Protein AF-A0A0T5XDM0-F1 (afdb_monomer_lite)

Structure (mmCIF, N/CA/C/O backbone):
data_AF-A0A0T5XDM0-F1
#
_entry.id   AF-A0A0T5XDM0-F1
#
loop_
_atom_site.group_PDB
_atom_site.id
_atom_site.type_symbol
_atom_site.label_atom_id
_atom_site.label_alt_id
_atom_site.label_comp_id
_atom_site.label_asym_id
_atom_site.label_entity_id
_atom_site.label_seq_id
_atom_site.pdbx_PDB_ins_code
_atom_site.Cartn_x
_atom_site.Cartn_y
_atom_site.Cartn_z
_atom_site.occupancy
_atom_site.B_iso_or_equiv
_atom_site.auth_seq_id
_atom_site.auth_comp_id
_atom_site.auth_asym_id
_atom_site.auth_atom_id
_atom_site.pdbx_PDB_model_num
ATOM 1 N N . MET A 1 1 ? -1.431 6.614 -21.851 1.00 37.53 1 MET A N 1
ATOM 2 C CA . MET A 1 1 ? -1.749 5.322 -22.503 1.00 37.53 1 MET A CA 1
ATOM 3 C C . MET A 1 1 ? -0.805 4.283 -21.896 1.00 37.53 1 MET A C 1
ATOM 5 O O . MET A 1 1 ? 0.387 4.506 -21.960 1.00 37.53 1 MET A O 1
ATOM 9 N N . TYR A 1 2 ? -1.210 3.234 -21.176 1.00 55.41 2 TYR A N 1
ATOM 10 C CA . TYR A 1 2 ? -2.467 2.487 -21.239 1.00 55.41 2 TYR A CA 1
ATOM 11 C C . TYR A 1 2 ? -2.871 1.913 -19.863 1.00 55.41 2 TYR A C 1
ATOM 13 O O . TYR A 1 2 ? -2.412 0.840 -19.469 1.00 55.41 2 TYR A O 1
ATOM 21 N N . PRO A 1 3 ? -3.781 2.590 -19.146 1.00 64.81 3 PRO A N 1
ATOM 22 C CA . PRO A 1 3 ? -4.525 1.995 -18.038 1.00 64.81 3 PRO A CA 1
ATOM 23 C C . PRO A 1 3 ? -5.374 0.798 -18.486 1.00 64.81 3 PRO A C 1
ATOM 25 O O . PRO A 1 3 ? -5.496 -0.159 -17.731 1.00 64.81 3 PRO A O 1
ATOM 28 N N . ASP A 1 4 ? -5.899 0.815 -19.717 1.00 74.25 4 ASP A N 1
ATOM 29 C CA . ASP A 1 4 ? -6.834 -0.208 -20.212 1.00 74.25 4 ASP A CA 1
ATOM 30 C C . ASP A 1 4 ? -6.167 -1.566 -20.460 1.00 74.25 4 ASP A C 1
ATOM 32 O O . ASP A 1 4 ? -6.712 -2.607 -20.097 1.00 74.25 4 ASP A O 1
ATOM 36 N N . GLU A 1 5 ? -4.955 -1.580 -21.022 1.00 81.88 5 GLU A N 1
ATOM 37 C CA . GLU A 1 5 ? -4.203 -2.824 -21.233 1.00 81.88 5 GLU A CA 1
ATOM 38 C C . GLU A 1 5 ? -3.769 -3.444 -19.905 1.00 81.88 5 GLU A C 1
ATOM 40 O O . GLU A 1 5 ? -3.915 -4.648 -19.693 1.00 81.88 5 GLU A O 1
ATOM 45 N N . VAL A 1 6 ? -3.309 -2.606 -18.972 1.00 84.38 6 VAL A N 1
ATOM 46 C CA . VAL A 1 6 ? -3.014 -3.027 -17.599 1.00 84.38 6 VAL A CA 1
ATOM 47 C C . VAL A 1 6 ? -4.279 -3.550 -16.917 1.00 84.38 6 VAL A C 1
ATOM 49 O O . VAL A 1 6 ? -4.230 -4.602 -16.286 1.00 84.38 6 VAL A O 1
ATOM 52 N N . ALA A 1 7 ? -5.419 -2.871 -17.071 1.00 84.31 7 ALA A N 1
ATOM 53 C CA . ALA A 1 7 ? -6.692 -3.279 -16.484 1.00 84.31 7 ALA A CA 1
ATOM 54 C C . ALA A 1 7 ? -7.174 -4.637 -17.020 1.00 84.31 7 ALA A C 1
ATOM 56 O O . ALA A 1 7 ? -7.676 -5.454 -16.244 1.00 84.31 7 ALA A O 1
ATOM 57 N N . ASN A 1 8 ? -6.981 -4.912 -18.313 1.00 89.44 8 ASN A N 1
ATOM 58 C CA . ASN A 1 8 ? -7.316 -6.204 -18.915 1.00 89.44 8 ASN A CA 1
ATOM 59 C C . ASN A 1 8 ? -6.460 -7.339 -18.342 1.00 89.44 8 ASN A C 1
ATOM 61 O O . ASN A 1 8 ? -7.010 -8.336 -17.866 1.00 89.44 8 ASN A O 1
ATOM 65 N N . VAL A 1 9 ? -5.137 -7.156 -18.278 1.00 90.50 9 VAL A N 1
ATOM 66 C CA . VAL A 1 9 ? -4.222 -8.138 -17.668 1.00 90.50 9 VAL A CA 1
ATOM 67 C C . VAL A 1 9 ? -4.575 -8.366 -16.195 1.00 90.50 9 VAL A C 1
ATOM 69 O O . VAL A 1 9 ? -4.694 -9.507 -15.752 1.00 90.50 9 VAL A O 1
ATOM 72 N N . VAL A 1 10 ? -4.824 -7.290 -15.443 1.00 87.25 10 VAL A N 1
ATOM 73 C CA . VAL A 1 10 ? -5.268 -7.335 -14.040 1.00 87.25 10 VAL A CA 1
ATOM 74 C C . VAL A 1 10 ? -6.545 -8.164 -13.889 1.00 87.25 10 VAL A C 1
ATOM 76 O O . VAL A 1 10 ? -6.623 -9.030 -13.016 1.00 87.25 10 VAL A O 1
ATOM 79 N N . LYS A 1 11 ? -7.530 -7.962 -14.768 1.00 87.25 11 LYS A N 1
ATOM 80 C CA . LYS A 1 11 ? -8.780 -8.730 -14.767 1.00 87.25 11 LYS A CA 1
ATOM 81 C C . LYS A 1 11 ? -8.540 -10.212 -15.059 1.00 87.25 11 LYS A C 1
ATOM 83 O O . LYS A 1 11 ? -9.212 -11.059 -14.473 1.00 87.25 11 LYS A O 1
ATOM 88 N N . LEU A 1 12 ? -7.613 -10.554 -15.952 1.00 91.62 12 LEU A N 1
ATOM 89 C CA . LEU A 1 12 ? -7.262 -11.950 -16.229 1.00 91.62 12 LEU A CA 1
ATOM 90 C C . LEU A 1 12 ? -6.589 -12.612 -15.020 1.00 91.62 12 LEU A C 1
ATOM 92 O O . LEU A 1 12 ? -6.991 -13.715 -14.646 1.00 91.62 12 LEU A O 1
ATOM 96 N N . ILE A 1 13 ? -5.654 -11.916 -14.364 1.00 88.31 13 ILE A N 1
ATOM 97 C CA . ILE A 1 13 ? -4.984 -12.378 -13.137 1.00 88.31 13 ILE A CA 1
ATOM 98 C C . ILE A 1 13 ? -6.005 -12.643 -12.022 1.00 88.31 13 ILE A C 1
ATOM 100 O O . ILE A 1 13 ? -5.971 -13.707 -11.410 1.00 88.31 13 ILE A O 1
ATOM 104 N N . GLN A 1 14 ? -6.948 -11.723 -11.796 1.00 85.12 14 GLN A N 1
ATOM 105 C CA . GLN A 1 14 ? -7.999 -11.875 -10.776 1.00 85.12 14 GLN A CA 1
ATOM 106 C C . GLN A 1 14 ? -8.930 -13.068 -11.029 1.00 85.12 14 GLN A C 1
ATOM 108 O O . GLN A 1 14 ? -9.508 -13.605 -10.092 1.00 85.12 14 GLN A O 1
ATOM 113 N N . ASN A 1 15 ? -9.079 -13.487 -12.289 1.00 88.69 15 ASN A N 1
ATOM 114 C CA . ASN A 1 15 ? -9.866 -14.661 -12.670 1.00 88.69 15 ASN A CA 1
ATOM 115 C C . ASN A 1 15 ? -9.013 -15.937 -12.791 1.00 88.69 15 ASN A C 1
ATOM 117 O O . ASN A 1 15 ? -9.481 -16.918 -13.369 1.00 88.69 15 ASN A O 1
ATOM 121 N N . CYS A 1 16 ? -7.763 -15.913 -12.315 1.00 89.12 16 CYS A N 1
ATOM 122 C CA . CYS A 1 16 ? -6.799 -17.013 -12.406 1.00 89.12 16 CYS A CA 1
ATOM 123 C C . CYS A 1 16 ? -6.525 -17.501 -13.846 1.00 89.12 16 CYS A C 1
ATOM 125 O O . CYS A 1 16 ? -6.148 -18.652 -14.054 1.00 89.12 16 CYS A O 1
ATOM 127 N N . LYS A 1 17 ? -6.708 -16.638 -14.858 1.00 93.00 17 LYS A N 1
ATOM 128 C CA . LYS A 1 17 ? -6.479 -16.943 -16.286 1.00 93.00 17 LYS A CA 1
ATOM 129 C C . LYS A 1 17 ? -5.055 -16.571 -16.702 1.00 93.00 17 LYS A C 1
ATOM 131 O O . LYS A 1 17 ? -4.852 -15.667 -17.515 1.00 93.00 17 LYS A O 1
ATOM 136 N N . TYR A 1 18 ? -4.067 -17.213 -16.081 1.00 93.31 18 TYR A N 1
ATOM 137 C CA . TYR A 1 18 ? -2.644 -16.890 -16.260 1.00 93.31 18 TYR A CA 1
ATOM 138 C C . TYR A 1 18 ? -2.132 -17.197 -17.674 1.00 93.31 18 TYR A C 1
ATOM 140 O O . TYR A 1 18 ? -1.355 -16.420 -18.228 1.00 93.31 18 TYR A O 1
ATOM 148 N N . ASP A 1 19 ? -2.671 -18.249 -18.292 1.00 93.25 19 ASP A N 1
ATOM 149 C CA . ASP A 1 19 ? -2.451 -18.656 -19.684 1.00 93.25 19 ASP A CA 1
ATOM 150 C C . ASP A 1 19 ? -2.766 -17.539 -20.692 1.00 93.25 19 ASP A C 1
ATOM 152 O O . ASP A 1 19 ? -2.075 -17.384 -21.698 1.00 93.25 19 ASP A O 1
ATOM 156 N N . LYS A 1 20 ? -3.788 -16.727 -20.400 1.00 95.00 20 LYS A N 1
ATOM 157 C CA . LYS A 1 20 ? -4.179 -15.564 -21.212 1.00 95.00 20 LYS A CA 1
ATOM 158 C C . LYS A 1 20 ? -3.495 -14.280 -20.756 1.00 95.00 20 LYS A C 1
ATOM 160 O O . LYS A 1 20 ? -3.141 -13.452 -21.590 1.00 95.00 20 LYS A O 1
ATOM 165 N N . ALA A 1 21 ? -3.294 -14.115 -19.449 1.00 94.56 21 ALA A N 1
ATOM 166 C CA . ALA A 1 21 ? -2.664 -12.923 -18.888 1.00 94.56 21 ALA A CA 1
ATOM 167 C C . ALA A 1 21 ? -1.213 -12.766 -19.361 1.00 94.56 21 ALA A C 1
ATOM 169 O O . ALA A 1 21 ? -0.794 -11.656 -19.686 1.00 94.56 21 ALA A O 1
ATOM 170 N N . LEU A 1 22 ? -0.456 -13.868 -19.423 1.00 95.31 22 LEU A N 1
ATOM 171 C CA . LEU A 1 22 ? 0.955 -13.858 -19.803 1.00 95.31 22 LEU A CA 1
ATOM 172 C C . LEU A 1 22 ? 1.199 -13.259 -21.201 1.00 95.31 22 LEU A C 1
ATOM 174 O O . LEU A 1 22 ? 1.924 -12.265 -21.288 1.00 95.31 22 LEU A O 1
ATOM 178 N N . PRO A 1 23 ? 0.591 -13.770 -22.291 1.00 95.88 23 PRO A N 1
ATOM 179 C CA . PRO A 1 23 ? 0.817 -13.216 -23.623 1.00 95.88 23 PRO A CA 1
ATOM 180 C C . PRO A 1 23 ? 0.309 -11.775 -23.765 1.00 95.88 23 PRO A C 1
ATOM 182 O O . PRO A 1 23 ? 0.890 -11.006 -24.530 1.00 95.88 23 PRO A O 1
ATOM 185 N N . GLU A 1 24 ? -0.746 -11.375 -23.047 1.00 95.06 24 GLU A N 1
ATOM 186 C CA . GLU A 1 24 ? -1.2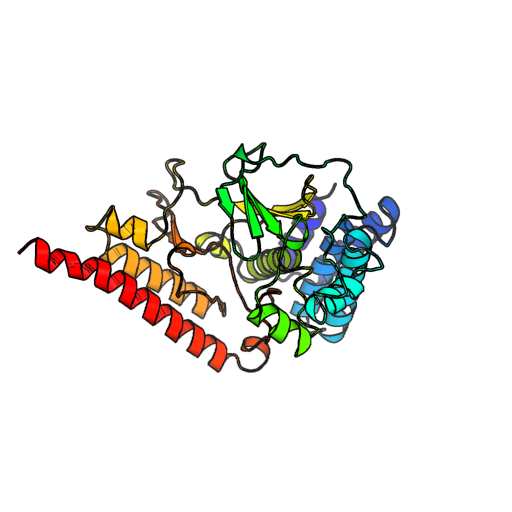01 -9.978 -23.045 1.00 95.06 24 GLU A CA 1
ATOM 187 C C . GLU A 1 24 ? -0.193 -9.049 -22.358 1.00 95.06 24 GLU A C 1
ATOM 189 O O . GLU A 1 24 ? 0.170 -8.012 -22.919 1.00 95.06 24 GLU A O 1
ATOM 194 N N . ALA A 1 25 ? 0.329 -9.447 -21.195 1.00 93.62 25 ALA A N 1
ATOM 195 C CA . ALA A 1 25 ? 1.346 -8.690 -20.473 1.00 93.62 25 ALA A CA 1
ATOM 196 C C . ALA A 1 25 ? 2.656 -8.564 -21.275 1.00 93.62 25 ALA A C 1
ATOM 198 O O . ALA A 1 25 ? 3.261 -7.491 -21.309 1.00 93.62 25 ALA A O 1
ATOM 199 N N . GLU A 1 26 ? 3.084 -9.627 -21.965 1.00 95.38 26 GLU A N 1
ATOM 200 C CA . GLU A 1 26 ? 4.275 -9.606 -22.825 1.00 95.38 26 GLU A CA 1
ATOM 201 C C . GLU A 1 26 ? 4.096 -8.702 -24.051 1.00 95.38 26 GLU A C 1
ATOM 203 O O . GLU A 1 26 ? 5.002 -7.934 -24.392 1.00 95.38 26 GLU A O 1
ATOM 208 N N . LYS A 1 27 ? 2.918 -8.736 -24.689 1.00 94.56 27 LYS A N 1
ATOM 209 C CA . LYS A 1 27 ? 2.578 -7.836 -25.802 1.00 94.56 27 LYS A CA 1
ATOM 210 C C . LYS A 1 27 ? 2.575 -6.375 -25.359 1.00 94.56 27 LYS A C 1
ATOM 212 O O . LYS A 1 27 ? 3.193 -5.545 -26.029 1.00 94.56 27 LYS A O 1
ATOM 217 N N . ALA A 1 28 ? 1.942 -6.074 -24.226 1.00 92.88 28 ALA A N 1
ATOM 218 C CA . ALA A 1 28 ? 1.891 -4.725 -23.673 1.00 92.88 28 ALA A CA 1
ATOM 219 C C . ALA A 1 28 ? 3.299 -4.205 -23.332 1.00 92.88 28 ALA A C 1
ATOM 221 O O . ALA A 1 28 ? 3.677 -3.111 -23.754 1.00 92.88 28 ALA A O 1
ATOM 222 N N . LEU A 1 29 ? 4.131 -5.031 -22.680 1.00 94.19 29 LEU A N 1
ATOM 223 C CA . LEU A 1 29 ? 5.529 -4.694 -22.403 1.00 94.19 29 LEU A CA 1
ATOM 224 C C . LEU A 1 29 ? 6.326 -4.448 -23.692 1.00 94.19 29 LEU A C 1
ATOM 226 O O . LEU A 1 29 ? 7.113 -3.504 -23.748 1.00 94.19 29 LEU A O 1
ATOM 230 N N . SER A 1 30 ? 6.152 -5.284 -24.720 1.00 94.31 30 SER A N 1
ATOM 231 C CA . SER A 1 30 ? 6.847 -5.130 -26.004 1.00 94.31 30 SER A CA 1
ATOM 232 C C . SER A 1 30 ? 6.489 -3.810 -26.687 1.00 94.31 30 SER A C 1
ATOM 234 O O . SER A 1 30 ? 7.385 -3.086 -27.124 1.00 94.31 30 SER A O 1
ATOM 236 N N . ARG A 1 31 ? 5.197 -3.457 -26.722 1.00 93.06 31 ARG A N 1
ATOM 237 C CA . ARG A 1 31 ? 4.729 -2.181 -27.277 1.00 93.06 31 ARG A CA 1
ATOM 238 C C . ARG A 1 31 ? 5.299 -0.997 -26.500 1.00 93.06 31 ARG A C 1
ATOM 240 O O . ARG A 1 31 ? 5.972 -0.161 -27.095 1.00 93.06 31 ARG A O 1
ATOM 247 N N . ALA A 1 32 ? 5.135 -0.991 -25.178 1.00 91.38 32 ALA A N 1
ATOM 248 C CA . ALA A 1 32 ? 5.650 0.074 -24.322 1.00 91.38 32 ALA A CA 1
ATOM 249 C C . ALA A 1 32 ? 7.176 0.228 -24.455 1.00 91.38 32 ALA A C 1
ATOM 251 O O . ALA A 1 32 ? 7.697 1.339 -24.468 1.00 91.38 32 ALA A O 1
ATOM 252 N N . THR A 1 33 ? 7.906 -0.880 -24.619 1.00 94.12 33 THR A N 1
ATOM 253 C CA . THR A 1 33 ? 9.363 -0.862 -24.832 1.00 94.12 33 THR A CA 1
ATOM 254 C C . THR A 1 33 ? 9.745 -0.190 -26.153 1.00 94.12 33 THR A C 1
ATOM 256 O O . THR A 1 33 ? 10.754 0.512 -26.196 1.00 94.12 33 THR A O 1
ATOM 259 N N . LYS A 1 34 ? 8.967 -0.400 -27.224 1.00 94.31 34 LYS A N 1
ATOM 260 C CA . LYS A 1 34 ? 9.202 0.241 -28.529 1.00 94.31 34 LYS A CA 1
ATOM 261 C C . LYS A 1 34 ? 8.897 1.737 -28.496 1.00 94.31 34 LYS A C 1
ATOM 263 O O . LYS A 1 34 ? 9.633 2.503 -29.100 1.00 94.31 34 LYS A O 1
ATOM 268 N N . GLU A 1 35 ? 7.837 2.132 -27.797 1.00 91.94 35 GLU A N 1
ATOM 269 C CA . GLU A 1 35 ? 7.376 3.524 -27.734 1.00 91.94 35 GLU A CA 1
ATOM 270 C C . GLU A 1 35 ? 8.239 4.388 -26.804 1.00 91.94 35 GLU A C 1
ATOM 272 O O . GLU A 1 35 ? 8.619 5.497 -27.163 1.00 91.94 35 GLU A O 1
ATOM 277 N N . LEU A 1 36 ? 8.570 3.874 -25.616 1.00 89.19 36 LEU A N 1
ATOM 278 C CA . LEU A 1 36 ? 9.223 4.644 -24.550 1.00 89.19 36 LEU A CA 1
ATOM 279 C C . LEU A 1 36 ? 10.735 4.388 -24.447 1.00 89.19 36 LEU A C 1
ATOM 281 O O . LEU A 1 36 ? 11.458 5.123 -23.774 1.00 89.19 36 LEU A O 1
ATOM 285 N N . GLY A 1 37 ? 11.222 3.319 -25.082 1.00 90.44 37 GLY A N 1
ATOM 286 C CA . GLY A 1 37 ? 12.589 2.828 -24.942 1.00 90.44 37 GLY A CA 1
ATOM 287 C C . GLY A 1 37 ? 12.793 1.930 -23.713 1.00 90.44 37 GLY A C 1
ATOM 288 O O . GLY A 1 37 ? 12.117 2.035 -22.692 1.00 90.44 37 GLY A O 1
ATOM 289 N N . GLY A 1 38 ? 13.780 1.030 -23.787 1.00 89.19 38 GLY A N 1
ATOM 290 C CA . GLY A 1 38 ? 13.959 -0.083 -22.836 1.00 89.19 38 GLY A CA 1
ATOM 291 C C . GLY A 1 38 ? 14.342 0.261 -21.389 1.00 89.19 38 GLY A C 1
ATOM 292 O O . GLY A 1 38 ? 14.439 -0.653 -20.570 1.00 89.19 38 GLY A O 1
ATOM 293 N N . ASN A 1 39 ? 14.558 1.538 -21.067 1.00 88.31 39 ASN A N 1
ATOM 294 C CA . ASN A 1 39 ? 14.913 2.011 -19.723 1.00 88.31 39 ASN A CA 1
ATOM 295 C C . ASN A 1 39 ? 13.884 2.992 -19.137 1.00 88.31 39 ASN A C 1
ATOM 297 O O . ASN A 1 39 ? 14.164 3.615 -18.114 1.00 88.31 39 ASN A O 1
ATOM 301 N N . HIS A 1 40 ? 12.716 3.146 -19.764 1.00 89.56 40 HIS A N 1
ATOM 302 C CA . HIS A 1 40 ? 11.688 4.050 -19.261 1.00 89.56 40 HIS A CA 1
ATOM 303 C C . HIS A 1 40 ? 11.053 3.514 -17.962 1.00 89.56 40 HIS A C 1
ATOM 305 O O . HIS A 1 40 ? 10.722 2.323 -17.906 1.00 89.56 40 HIS A O 1
ATOM 311 N N . PRO A 1 41 ? 10.848 4.347 -16.919 1.00 88.69 41 PRO A N 1
ATOM 312 C CA . PRO A 1 41 ? 10.284 3.897 -15.643 1.00 88.69 41 PRO A CA 1
ATOM 313 C C . PRO A 1 41 ? 8.890 3.270 -15.769 1.00 88.69 41 PRO A C 1
ATOM 315 O O . PRO A 1 41 ? 8.597 2.329 -15.040 1.00 88.69 41 PRO A O 1
ATOM 318 N N . ASP A 1 42 ? 8.063 3.689 -16.727 1.00 86.94 42 ASP A N 1
ATOM 319 C CA . ASP A 1 42 ? 6.722 3.105 -16.929 1.00 86.94 42 ASP A CA 1
ATOM 320 C C . ASP A 1 42 ? 6.743 1.617 -17.313 1.00 86.94 42 ASP A C 1
ATOM 322 O O . ASP A 1 42 ? 5.783 0.892 -17.043 1.00 86.94 42 ASP A O 1
ATOM 326 N N . LEU A 1 43 ? 7.857 1.110 -17.863 1.00 91.00 43 LEU A N 1
ATOM 327 C CA . LEU A 1 43 ? 8.010 -0.322 -18.154 1.00 91.00 43 LEU A CA 1
ATOM 328 C C . LEU A 1 43 ? 7.924 -1.189 -16.893 1.00 91.00 43 LEU A C 1
ATOM 330 O O . LEU A 1 43 ? 7.594 -2.374 -16.967 1.00 91.00 43 LEU A O 1
ATOM 334 N N . VAL A 1 44 ? 8.216 -0.605 -15.730 1.00 90.31 44 VAL A N 1
ATOM 335 C CA . VAL A 1 44 ? 8.199 -1.279 -14.430 1.00 90.31 44 VAL A CA 1
ATOM 336 C C . VAL A 1 44 ? 6.823 -1.849 -14.110 1.00 90.31 44 VAL A C 1
ATOM 338 O O . VAL A 1 44 ? 6.753 -2.956 -13.585 1.00 90.31 44 VAL A O 1
ATOM 341 N N . VAL A 1 45 ? 5.737 -1.161 -14.479 1.00 87.50 45 VAL A N 1
ATOM 342 C CA . VAL A 1 45 ? 4.370 -1.643 -14.223 1.00 87.50 45 VAL A CA 1
ATOM 343 C C . VAL A 1 45 ? 4.123 -2.982 -14.916 1.00 87.50 45 VAL A C 1
ATOM 345 O O . VAL A 1 45 ? 3.650 -3.918 -14.276 1.00 87.50 45 VAL A O 1
ATOM 348 N N . TYR A 1 46 ? 4.507 -3.106 -16.187 1.00 91.12 46 TYR A N 1
ATOM 349 C CA . TYR A 1 46 ? 4.340 -4.340 -16.959 1.00 91.12 46 TYR A CA 1
ATOM 350 C C . TYR A 1 46 ? 5.268 -5.461 -16.481 1.00 91.12 46 TYR A C 1
ATOM 352 O O . TYR A 1 46 ? 4.873 -6.624 -16.436 1.00 91.12 46 TYR A O 1
ATOM 360 N N . LEU A 1 47 ? 6.498 -5.123 -16.081 1.00 93.75 47 LEU A N 1
ATOM 361 C CA . LEU A 1 47 ? 7.415 -6.092 -15.479 1.00 93.75 47 LEU A CA 1
ATOM 362 C C . LEU A 1 47 ? 6.872 -6.628 -14.147 1.00 93.75 47 LEU A C 1
ATOM 364 O O . LEU A 1 47 ? 6.991 -7.821 -13.884 1.00 93.75 47 LEU A O 1
ATOM 368 N N . ASP A 1 48 ? 6.258 -5.776 -13.327 1.00 90.06 48 ASP A N 1
ATOM 369 C CA . ASP A 1 48 ? 5.645 -6.206 -12.071 1.00 90.06 48 ASP A CA 1
ATOM 370 C C . ASP A 1 48 ? 4.431 -7.124 -12.322 1.00 90.06 48 ASP A C 1
ATOM 372 O O . ASP A 1 48 ? 4.330 -8.149 -11.653 1.00 90.06 48 ASP A O 1
ATOM 376 N N . LEU A 1 49 ? 3.594 -6.853 -13.337 1.00 91.19 49 LEU A N 1
ATOM 377 C CA . LEU A 1 49 ? 2.501 -7.761 -13.741 1.00 91.19 49 LEU A CA 1
ATOM 378 C C . LEU A 1 49 ? 3.023 -9.136 -14.181 1.00 91.19 49 LEU A C 1
ATOM 380 O O . LEU A 1 49 ? 2.501 -10.166 -13.763 1.00 91.19 49 LEU A O 1
ATOM 384 N N . LEU A 1 50 ? 4.088 -9.175 -14.989 1.00 94.62 50 LEU A N 1
ATOM 385 C CA . LEU A 1 50 ? 4.722 -10.441 -15.374 1.00 94.62 50 LEU A CA 1
ATOM 386 C C . LEU A 1 50 ? 5.258 -11.191 -14.153 1.00 94.62 50 LEU A C 1
ATOM 388 O O . LEU A 1 50 ? 5.116 -12.407 -14.062 1.00 94.62 50 LEU A O 1
ATOM 392 N N . ALA A 1 51 ? 5.871 -10.478 -13.205 1.00 92.19 51 ALA A N 1
ATOM 393 C CA . ALA A 1 51 ? 6.342 -11.085 -11.968 1.00 92.19 51 ALA A CA 1
ATOM 394 C C . ALA A 1 51 ? 5.188 -11.674 -11.141 1.00 92.19 51 ALA A C 1
ATOM 396 O O . ALA A 1 51 ? 5.367 -12.741 -10.568 1.00 92.19 51 ALA A O 1
ATOM 397 N N . GLU A 1 52 ? 4.026 -11.021 -11.095 1.00 89.88 52 GLU A N 1
ATOM 398 C CA . GLU A 1 52 ? 2.828 -11.533 -10.414 1.00 89.88 52 GLU A CA 1
ATOM 399 C C . GLU A 1 52 ? 2.279 -12.800 -11.091 1.00 89.88 52 GLU A C 1
ATOM 401 O O . GLU A 1 52 ? 1.959 -13.767 -10.402 1.00 89.88 52 GLU A O 1
ATOM 406 N N . ILE A 1 53 ? 2.250 -12.843 -12.428 1.00 93.12 53 ILE A N 1
ATOM 407 C CA . ILE A 1 53 ? 1.842 -14.037 -13.190 1.00 93.12 53 ILE A CA 1
ATOM 408 C C . ILE A 1 53 ? 2.793 -15.209 -12.907 1.00 93.12 53 ILE A C 1
ATOM 410 O O . ILE A 1 53 ? 2.353 -16.295 -12.542 1.00 93.12 53 ILE A O 1
ATOM 414 N N . TYR A 1 54 ? 4.107 -14.984 -12.992 1.00 92.62 54 TYR A N 1
ATOM 415 C CA . TYR A 1 54 ? 5.095 -16.029 -12.708 1.00 92.62 54 TYR A CA 1
ATOM 416 C C . TYR A 1 54 ? 5.099 -16.484 -11.247 1.00 92.62 54 TYR A C 1
ATOM 418 O O . TYR A 1 54 ? 5.430 -17.635 -10.969 1.00 92.62 54 TYR A O 1
ATOM 426 N N . GLU A 1 55 ? 4.766 -15.600 -10.306 1.00 88.50 55 GLU A N 1
ATOM 427 C CA . GLU A 1 55 ? 4.637 -15.948 -8.890 1.00 88.50 55 GLU A CA 1
ATOM 428 C C . GLU A 1 55 ? 3.439 -16.872 -8.657 1.00 88.50 55 GLU A C 1
ATOM 430 O O . GLU A 1 55 ? 3.573 -17.849 -7.923 1.00 88.50 55 GLU A O 1
ATOM 435 N N . ALA A 1 56 ? 2.314 -16.627 -9.340 1.00 87.94 56 ALA A N 1
ATOM 436 C CA . ALA A 1 56 ? 1.148 -17.509 -9.298 1.00 87.94 56 ALA A CA 1
ATOM 437 C C . ALA A 1 56 ? 1.433 -18.906 -9.882 1.00 87.94 56 ALA A C 1
ATOM 439 O O . ALA A 1 56 ? 0.894 -19.897 -9.398 1.00 87.94 56 ALA A O 1
ATOM 440 N N . GLU A 1 57 ? 2.330 -19.001 -10.866 1.00 89.25 57 GLU A N 1
ATOM 441 C CA . GLU A 1 57 ? 2.789 -20.269 -11.454 1.00 89.25 57 GLU A CA 1
ATOM 442 C C . GLU A 1 57 ? 3.960 -20.927 -10.691 1.00 89.25 57 GLU A C 1
ATOM 444 O O . GLU A 1 57 ? 4.506 -21.935 -11.138 1.00 89.25 57 GLU A O 1
ATOM 449 N N . GLY A 1 58 ? 4.405 -20.357 -9.564 1.00 88.69 58 GLY A N 1
ATOM 450 C CA . GLY A 1 58 ? 5.522 -20.891 -8.772 1.00 88.69 58 GLY A CA 1
ATOM 451 C C . GLY A 1 58 ? 6.907 -20.735 -9.422 1.00 88.69 58 GLY A C 1
ATOM 452 O O . GLY A 1 58 ? 7.891 -21.319 -8.965 1.00 88.69 58 GLY A O 1
ATOM 453 N N . GLN A 1 59 ? 7.037 -19.920 -10.472 1.00 92.00 59 GLN A N 1
ATOM 454 C CA . GLN A 1 59 ? 8.283 -19.707 -11.215 1.00 92.00 59 GLN A CA 1
ATOM 455 C C . GLN A 1 59 ? 9.192 -18.659 -10.543 1.00 92.00 59 GLN A C 1
ATOM 457 O O . GLN A 1 59 ? 9.601 -17.661 -11.146 1.00 92.00 59 GLN A O 1
ATOM 462 N N . TYR A 1 60 ? 9.560 -18.884 -9.279 1.00 86.19 60 TYR A N 1
ATOM 463 C CA . TYR A 1 60 ? 10.269 -17.908 -8.434 1.00 86.19 60 TYR A CA 1
ATOM 464 C C . TYR A 1 60 ? 11.617 -17.424 -8.998 1.00 86.19 60 TYR A C 1
ATOM 466 O O . TYR A 1 60 ? 12.023 -16.279 -8.775 1.00 86.19 60 TYR A O 1
ATOM 474 N N . SER A 1 61 ? 12.317 -18.261 -9.767 1.00 89.56 61 SER A N 1
ATOM 475 C CA . SER A 1 61 ? 13.562 -17.874 -10.443 1.00 89.56 61 SER A CA 1
ATOM 476 C C . SER A 1 61 ? 13.328 -16.771 -11.485 1.00 89.56 61 SER A C 1
ATOM 478 O O . SER A 1 61 ? 14.091 -15.797 -11.540 1.00 89.56 61 SER A O 1
ATOM 480 N N . ARG A 1 62 ? 12.235 -16.865 -12.258 1.00 92.94 62 ARG A N 1
ATOM 481 C CA . ARG A 1 62 ? 11.805 -15.835 -13.216 1.00 92.94 62 ARG A CA 1
ATOM 482 C C . ARG A 1 62 ? 11.346 -14.576 -12.497 1.00 92.94 62 ARG A C 1
ATOM 484 O O . ARG A 1 62 ? 11.806 -13.492 -12.854 1.00 92.94 62 ARG A O 1
ATOM 491 N N . VAL A 1 63 ? 10.551 -14.717 -11.433 1.00 89.31 63 VAL A N 1
ATOM 492 C CA . VAL A 1 63 ? 10.118 -13.597 -10.578 1.00 89.31 63 VAL A CA 1
ATOM 493 C C . VAL A 1 63 ? 11.323 -12.786 -10.106 1.00 89.31 63 VAL A C 1
ATOM 495 O O . VAL A 1 63 ? 11.384 -11.574 -10.314 1.00 89.31 63 VAL A O 1
ATOM 498 N N . LYS A 1 64 ? 12.344 -13.451 -9.548 1.00 87.62 64 LYS A N 1
ATOM 499 C CA . LYS A 1 64 ? 13.565 -12.792 -9.062 1.00 87.62 64 LYS A CA 1
ATOM 500 C C . LYS A 1 64 ? 14.297 -12.042 -10.177 1.00 87.62 64 LYS A C 1
ATOM 502 O O . LYS A 1 64 ? 14.781 -10.932 -9.956 1.00 87.62 64 LYS A O 1
ATOM 507 N N . LYS A 1 65 ? 14.386 -12.624 -11.378 1.00 91.44 65 LYS A N 1
ATOM 508 C CA . LYS A 1 65 ? 15.025 -11.990 -12.543 1.00 91.44 65 LYS A CA 1
ATOM 509 C C . LYS A 1 65 ? 14.260 -10.744 -12.998 1.00 91.44 65 LYS A C 1
ATOM 511 O O . LYS A 1 65 ? 14.877 -9.704 -13.222 1.00 91.44 65 LYS A O 1
ATOM 516 N N . ILE A 1 66 ? 12.937 -10.835 -13.098 1.00 93.31 66 ILE A N 1
ATOM 517 C CA . ILE A 1 66 ? 12.083 -9.739 -13.566 1.00 93.31 66 ILE A CA 1
ATOM 518 C C . ILE A 1 66 ? 12.020 -8.611 -12.542 1.00 93.31 66 ILE A C 1
ATOM 520 O O . ILE A 1 66 ? 12.256 -7.462 -12.910 1.00 93.31 66 ILE A O 1
ATOM 524 N N . ARG A 1 67 ? 11.828 -8.922 -11.254 1.00 87.44 67 ARG A N 1
ATOM 525 C CA . ARG A 1 67 ? 11.841 -7.919 -10.176 1.00 87.44 67 ARG A CA 1
ATOM 526 C C . ARG A 1 67 ? 13.172 -7.167 -10.119 1.00 87.44 67 ARG A C 1
ATOM 528 O O . ARG A 1 67 ? 13.177 -5.947 -9.997 1.00 87.44 67 ARG A O 1
ATOM 535 N N . ARG A 1 68 ? 14.307 -7.855 -10.303 1.00 88.31 68 ARG A N 1
ATOM 536 C CA . ARG A 1 68 ? 15.625 -7.198 -10.420 1.00 88.31 68 ARG A CA 1
ATOM 537 C C . ARG A 1 68 ? 15.714 -6.265 -11.627 1.00 88.31 68 ARG A C 1
ATOM 539 O O . ARG A 1 68 ? 16.286 -5.185 -11.509 1.00 88.31 68 ARG A O 1
ATOM 546 N N . LYS A 1 69 ? 15.163 -6.661 -12.780 1.00 92.00 69 LYS A N 1
ATOM 547 C CA . LYS A 1 69 ? 15.119 -5.806 -13.977 1.00 92.00 69 LYS A CA 1
ATOM 548 C C . LYS A 1 69 ? 14.264 -4.560 -13.731 1.00 92.00 69 LYS A C 1
ATOM 550 O O . LYS A 1 69 ? 14.724 -3.460 -14.017 1.00 92.00 69 LYS A O 1
ATOM 555 N N . ALA A 1 70 ? 13.070 -4.733 -13.168 1.00 90.38 70 ALA A N 1
ATOM 556 C CA . ALA A 1 70 ? 12.155 -3.646 -12.830 1.00 90.38 70 ALA A CA 1
ATOM 557 C C . ALA A 1 70 ? 12.803 -2.655 -11.851 1.00 90.38 70 ALA A C 1
ATOM 559 O O . ALA A 1 70 ? 12.815 -1.450 -12.097 1.00 90.38 70 ALA A O 1
ATOM 560 N N . LEU A 1 71 ? 13.447 -3.173 -10.802 1.00 86.44 71 LEU A N 1
ATOM 561 C CA . LEU A 1 71 ? 14.186 -2.359 -9.844 1.00 86.44 71 LEU A CA 1
ATOM 562 C C . LEU A 1 71 ? 15.328 -1.586 -10.514 1.00 86.44 71 LEU A C 1
ATOM 564 O O . LEU A 1 71 ? 15.461 -0.389 -10.292 1.00 86.44 71 LEU A O 1
ATOM 568 N N . LYS A 1 72 ? 16.120 -2.233 -11.376 1.00 87.12 72 LYS A N 1
ATOM 569 C CA . LYS A 1 72 ? 17.219 -1.570 -12.094 1.00 87.12 72 LYS A CA 1
ATOM 570 C C . LYS A 1 72 ? 16.725 -0.420 -12.976 1.00 87.12 72 LYS A C 1
ATOM 572 O O . LYS A 1 72 ? 17.350 0.637 -12.988 1.00 87.12 72 LYS A O 1
ATOM 577 N N . ILE A 1 73 ? 15.619 -0.614 -13.697 1.00 89.88 73 ILE A N 1
ATOM 578 C CA . ILE A 1 73 ? 15.001 0.437 -14.520 1.00 89.88 73 ILE A CA 1
ATOM 579 C C . ILE A 1 73 ? 14.560 1.604 -13.633 1.00 89.88 73 ILE A C 1
ATOM 581 O O . ILE A 1 73 ? 14.932 2.746 -13.895 1.00 89.88 73 ILE A O 1
ATOM 585 N N . TRP A 1 74 ? 13.855 1.312 -12.538 1.00 87.62 74 TRP A N 1
ATOM 586 C CA . TRP A 1 74 ? 13.412 2.329 -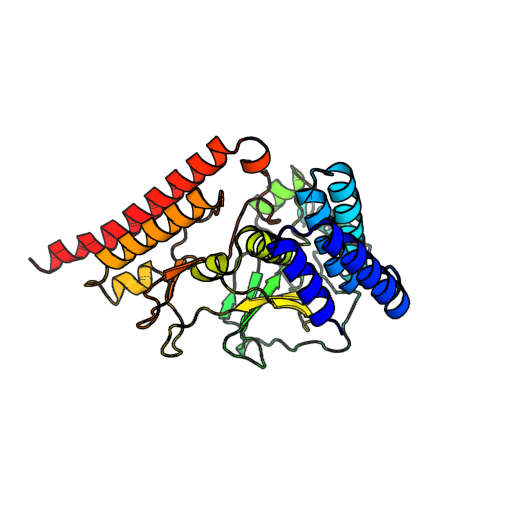11.586 1.00 87.62 74 TRP A CA 1
ATOM 587 C C . TRP A 1 74 ? 14.580 3.123 -10.985 1.00 87.62 74 TRP A C 1
ATOM 589 O O . TRP A 1 74 ? 14.560 4.351 -10.952 1.00 87.62 74 TRP A O 1
ATOM 599 N N . MET A 1 75 ? 15.636 2.429 -10.554 1.00 83.75 75 MET A N 1
ATOM 600 C CA . MET A 1 75 ? 16.837 3.053 -9.997 1.00 83.75 75 MET A CA 1
ATOM 601 C C .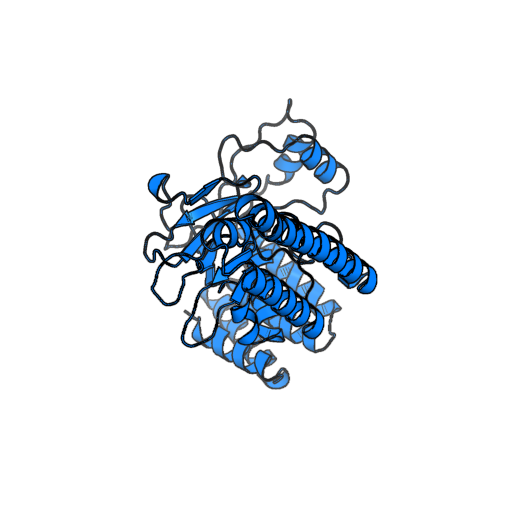 MET A 1 75 ? 17.534 3.949 -11.020 1.00 83.75 75 MET A C 1
ATOM 603 O O . MET A 1 75 ? 17.940 5.054 -10.681 1.00 83.75 75 MET A O 1
ATOM 607 N N . ASN A 1 76 ? 17.656 3.509 -12.272 1.00 84.88 76 ASN A N 1
ATOM 608 C CA . ASN A 1 76 ? 18.278 4.321 -13.314 1.00 84.88 76 ASN A CA 1
ATOM 609 C C . ASN A 1 76 ? 17.483 5.601 -13.606 1.00 84.88 76 ASN A C 1
ATOM 611 O O . ASN A 1 76 ? 18.092 6.639 -13.870 1.00 84.88 76 ASN A O 1
ATOM 615 N N . ALA A 1 77 ? 16.152 5.525 -13.537 1.00 85.44 77 ALA A N 1
ATOM 616 C CA . ALA A 1 77 ? 15.264 6.656 -13.773 1.00 85.44 77 ALA A CA 1
ATOM 617 C C . ALA A 1 77 ? 15.289 7.682 -12.628 1.00 85.44 77 ALA A C 1
ATOM 619 O O . ALA A 1 77 ? 15.250 8.882 -12.882 1.00 85.44 77 ALA A O 1
ATOM 620 N N . PHE A 1 78 ? 15.382 7.242 -11.370 1.00 80.62 78 PHE A N 1
ATOM 621 C CA . PHE A 1 78 ? 15.173 8.143 -10.230 1.00 80.62 78 PHE A CA 1
ATOM 622 C C . PHE A 1 78 ? 16.398 8.368 -9.343 1.00 80.62 78 PHE A C 1
ATOM 624 O O . PHE A 1 78 ? 16.467 9.401 -8.686 1.00 80.62 78 PHE A O 1
ATOM 631 N N . LEU A 1 79 ? 17.391 7.476 -9.330 1.00 78.62 79 LEU A N 1
ATOM 632 C CA . LEU A 1 79 ? 18.561 7.628 -8.462 1.00 78.62 79 LEU A CA 1
ATOM 633 C C . LEU A 1 79 ? 19.766 8.247 -9.193 1.00 78.62 79 LEU A C 1
ATOM 635 O O . LEU A 1 79 ? 20.132 7.813 -10.294 1.00 78.62 79 LEU A O 1
ATOM 639 N N . PRO A 1 80 ? 20.468 9.204 -8.554 1.00 74.69 80 PRO A N 1
ATOM 640 C CA . PRO A 1 80 ? 21.781 9.658 -8.994 1.00 74.69 80 PRO A CA 1
ATOM 641 C C . PRO A 1 80 ? 22.815 8.518 -9.057 1.00 74.69 80 PRO A C 1
ATOM 643 O O . PRO A 1 80 ? 22.735 7.525 -8.334 1.00 74.69 80 PRO A O 1
ATOM 646 N N . LYS A 1 81 ? 23.834 8.674 -9.916 1.00 75.62 81 LYS A N 1
ATOM 647 C CA . LYS A 1 81 ? 24.948 7.713 -10.104 1.00 75.62 81 LYS A CA 1
ATOM 648 C C . LYS A 1 81 ? 25.783 7.637 -8.831 1.00 75.62 81 LYS A C 1
ATOM 650 O O . LYS A 1 81 ? 26.352 6.597 -8.534 1.00 75.62 81 LYS A O 1
ATOM 655 N N . ASP A 1 82 ? 25.833 8.733 -8.088 1.00 75.50 82 ASP A N 1
ATOM 656 C CA . ASP A 1 82 ? 26.540 8.860 -6.830 1.00 75.50 82 ASP A CA 1
ATOM 657 C C . ASP A 1 82 ? 25.653 8.615 -5.603 1.00 75.50 82 ASP A C 1
ATOM 659 O O . ASP A 1 82 ? 26.017 8.995 -4.493 1.00 75.50 82 ASP A O 1
ATOM 663 N N . SER A 1 83 ? 24.530 7.902 -5.769 1.00 75.31 83 SER A N 1
ATOM 664 C CA . SER A 1 83 ? 23.678 7.448 -4.660 1.00 75.31 83 SER A CA 1
ATOM 665 C C . SER A 1 83 ? 24.432 6.608 -3.615 1.00 75.31 83 SER A C 1
ATOM 667 O O . SER A 1 83 ? 24.059 6.604 -2.443 1.00 75.31 83 SER A O 1
ATOM 669 N N . TYR A 1 84 ? 25.553 5.975 -3.985 1.00 75.19 84 TYR A N 1
ATOM 670 C CA . TYR A 1 84 ? 26.449 5.294 -3.043 1.00 75.19 84 TYR A CA 1
ATOM 671 C C . TYR A 1 84 ? 27.052 6.245 -1.993 1.00 75.19 84 TYR A C 1
ATOM 673 O O . TYR A 1 84 ? 27.344 5.819 -0.878 1.00 75.19 84 TYR A O 1
ATOM 681 N N . LYS A 1 85 ? 27.185 7.547 -2.287 1.00 76.94 85 LYS A N 1
ATOM 682 C CA . LYS A 1 85 ? 27.650 8.547 -1.313 1.00 76.94 85 LYS A CA 1
ATOM 683 C C . LYS A 1 85 ? 26.691 8.703 -0.138 1.00 76.94 85 LYS A C 1
ATOM 685 O O . LYS A 1 85 ? 27.131 9.097 0.930 1.00 76.94 85 LYS A O 1
ATOM 690 N N . TYR A 1 86 ? 25.412 8.349 -0.288 1.00 76.62 86 TYR A N 1
ATOM 691 C CA . TYR A 1 86 ? 24.455 8.390 0.820 1.00 76.62 86 TYR A CA 1
ATOM 692 C C . TYR A 1 86 ? 24.763 7.329 1.876 1.00 76.62 86 TYR A C 1
ATOM 694 O O . TYR A 1 86 ? 24.502 7.573 3.048 1.00 76.62 86 TYR A O 1
ATOM 702 N N . PHE A 1 87 ? 25.337 6.185 1.485 1.00 76.25 87 PHE A N 1
ATOM 703 C CA . PHE A 1 87 ? 25.846 5.201 2.441 1.00 76.25 87 PHE A CA 1
ATOM 704 C C . PHE A 1 87 ? 27.016 5.785 3.245 1.00 76.25 87 PHE A C 1
ATOM 706 O O . PHE A 1 87 ? 27.007 5.738 4.471 1.00 76.25 87 PHE A O 1
ATOM 713 N N . PHE A 1 88 ? 27.974 6.428 2.572 1.00 78.25 88 PHE A N 1
ATOM 714 C CA . PHE A 1 88 ? 29.092 7.090 3.250 1.00 78.25 88 PHE A CA 1
ATOM 715 C C . PHE A 1 88 ? 28.658 8.294 4.090 1.00 78.25 88 PHE A C 1
ATOM 717 O O . PHE A 1 88 ? 29.205 8.495 5.165 1.00 78.25 88 PHE A O 1
ATOM 724 N N . ALA A 1 89 ? 27.644 9.047 3.664 1.00 78.38 89 ALA A N 1
ATOM 725 C CA . ALA A 1 89 ? 27.052 10.125 4.454 1.00 78.38 89 ALA A CA 1
ATOM 726 C C . ALA A 1 89 ? 26.333 9.619 5.711 1.00 78.38 89 ALA A C 1
ATOM 728 O O . ALA A 1 89 ? 26.254 10.336 6.706 1.00 78.38 89 ALA A O 1
ATOM 729 N N . ASP A 1 90 ? 25.845 8.378 5.699 1.00 77.62 90 ASP A N 1
ATOM 730 C CA . ASP A 1 90 ? 25.286 7.746 6.893 1.00 77.62 90 ASP A CA 1
ATOM 731 C C . ASP A 1 90 ? 26.373 7.228 7.841 1.00 77.62 90 ASP A C 1
ATOM 733 O O . ASP A 1 90 ? 26.222 7.354 9.057 1.00 77.62 90 ASP A O 1
ATOM 737 N N . LEU A 1 91 ? 27.463 6.683 7.289 1.00 78.31 91 LEU A N 1
ATOM 738 C CA . LEU A 1 91 ? 28.593 6.127 8.039 1.00 78.31 91 LEU A CA 1
ATOM 739 C C . LEU A 1 91 ? 29.516 7.212 8.620 1.00 78.31 91 LEU A C 1
ATOM 741 O O . LEU A 1 91 ? 29.939 7.118 9.768 1.00 78.31 91 LEU A O 1
ATOM 745 N N . LEU A 1 92 ? 29.820 8.246 7.835 1.00 83.50 92 LEU A N 1
ATOM 746 C CA . LEU A 1 92 ? 30.790 9.306 8.125 1.00 83.50 92 LEU A CA 1
ATOM 747 C C . LEU A 1 92 ? 30.150 10.690 7.886 1.00 83.50 92 LEU A C 1
ATOM 749 O O . LEU A 1 92 ? 30.584 11.435 7.002 1.00 83.50 92 LEU A O 1
ATOM 753 N N . PRO A 1 93 ? 29.129 11.074 8.678 1.00 77.31 93 PRO A N 1
ATOM 754 C CA . PRO A 1 93 ? 28.364 12.312 8.478 1.00 77.31 93 PRO A CA 1
ATOM 755 C C . PRO A 1 93 ? 29.187 13.597 8.672 1.00 77.31 93 PRO A C 1
ATOM 757 O O . PRO A 1 93 ? 28.713 14.679 8.344 1.00 77.31 93 PRO A O 1
ATOM 760 N N . PHE A 1 94 ? 30.400 13.491 9.224 1.00 82.31 94 PHE A N 1
ATOM 761 C CA . PHE A 1 94 ? 31.351 14.596 9.372 1.00 82.31 94 PHE A CA 1
ATOM 762 C C . PHE A 1 94 ? 32.230 14.807 8.126 1.00 82.31 94 PHE A C 1
ATOM 764 O O . PHE A 1 94 ? 32.815 15.874 7.980 1.00 82.31 94 PHE A O 1
ATOM 771 N N . LEU A 1 95 ? 32.321 13.812 7.231 1.00 80.81 95 LEU A N 1
ATOM 772 C CA . LEU A 1 95 ? 33.090 13.886 5.976 1.00 80.81 95 LEU A CA 1
ATOM 773 C C . LEU A 1 95 ? 32.199 14.027 4.743 1.00 80.81 95 LEU A C 1
ATOM 775 O O . LEU A 1 95 ? 32.632 14.567 3.729 1.00 80.81 95 LEU A O 1
ATOM 779 N N . PHE A 1 96 ? 30.969 13.519 4.812 1.00 77.38 96 PHE A N 1
ATOM 780 C CA . PHE A 1 96 ? 30.050 13.485 3.683 1.00 77.38 96 PHE A CA 1
ATOM 781 C C . PHE A 1 96 ? 28.737 14.171 4.043 1.00 77.38 96 PHE A C 1
ATOM 783 O O . PHE A 1 96 ? 28.013 13.738 4.939 1.00 77.38 96 PHE A O 1
ATOM 790 N N . GLU A 1 97 ? 28.401 15.213 3.289 1.00 72.44 97 GLU A N 1
ATOM 791 C CA . GLU A 1 97 ? 27.111 15.882 3.400 1.00 72.44 97 GLU A CA 1
ATOM 792 C C . GLU A 1 97 ? 26.041 15.145 2.578 1.00 72.44 97 GLU A C 1
ATOM 794 O O . GLU A 1 97 ? 26.252 14.790 1.411 1.00 72.44 97 GLU A O 1
ATOM 799 N N . ARG A 1 98 ? 24.863 14.925 3.177 1.00 74.81 98 ARG A N 1
ATOM 800 C CA . ARG A 1 98 ? 23.687 14.436 2.448 1.00 74.81 98 ARG A CA 1
ATOM 801 C C . ARG A 1 98 ? 23.100 15.568 1.617 1.00 74.81 98 ARG A C 1
ATOM 803 O O . ARG A 1 98 ? 22.520 16.499 2.167 1.00 74.81 98 ARG A O 1
ATOM 810 N N . LYS A 1 99 ? 23.180 15.435 0.297 1.00 76.06 99 LYS A N 1
ATOM 811 C CA . LYS A 1 99 ? 22.420 16.281 -0.627 1.00 76.06 99 LYS A CA 1
ATOM 812 C C . LYS A 1 99 ? 20.994 15.734 -0.790 1.00 76.06 99 LYS A C 1
ATOM 814 O O . LYS A 1 99 ? 20.806 14.529 -0.622 1.00 76.06 99 LYS A O 1
ATOM 819 N N . PRO A 1 100 ? 19.998 16.578 -1.101 1.00 75.88 100 PRO A N 1
ATOM 820 C CA . PRO A 1 100 ? 18.687 16.100 -1.526 1.00 75.88 100 PRO A CA 1
ATOM 821 C C . PRO A 1 100 ? 18.821 15.227 -2.779 1.00 75.88 100 PRO A C 1
ATOM 823 O O . PRO A 1 100 ? 19.613 15.545 -3.676 1.00 75.88 100 PRO A O 1
ATOM 826 N N . LEU A 1 101 ? 18.042 14.146 -2.869 1.00 76.25 101 LEU A N 1
ATOM 827 C CA . LEU A 1 101 ? 17.943 13.402 -4.123 1.00 76.25 101 LEU A CA 1
ATOM 828 C C . LEU A 1 101 ? 17.329 14.302 -5.202 1.00 76.25 101 LEU A C 1
ATOM 830 O O . LEU A 1 101 ? 16.386 15.043 -4.947 1.00 76.25 101 LEU A O 1
ATOM 834 N N . GLN A 1 102 ? 17.869 14.216 -6.415 1.00 73.00 102 GLN A N 1
ATOM 835 C CA . GLN A 1 102 ? 17.334 14.887 -7.596 1.00 73.00 102 GLN A CA 1
ATOM 836 C C . GLN A 1 102 ? 16.946 13.802 -8.604 1.00 73.00 102 GLN A C 1
ATOM 838 O O . GLN A 1 102 ? 17.807 12.977 -8.948 1.00 73.00 102 GLN A O 1
ATOM 843 N N . PRO A 1 103 ? 15.674 13.727 -9.033 1.00 72.19 103 PRO A N 1
ATOM 844 C CA . PRO A 1 103 ? 15.254 12.705 -9.979 1.00 72.19 103 PRO A CA 1
ATOM 845 C C . PRO A 1 103 ? 15.931 12.959 -11.331 1.00 72.19 103 PRO A C 1
ATOM 847 O O . PRO A 1 103 ? 16.222 14.095 -11.694 1.00 72.19 103 PRO A O 1
ATOM 850 N N . ARG A 1 104 ? 16.237 11.891 -12.074 1.00 78.94 104 ARG A N 1
ATOM 851 C CA . ARG A 1 104 ? 16.831 12.009 -13.422 1.00 78.94 104 ARG A CA 1
ATOM 852 C C . ARG A 1 104 ? 15.785 11.998 -14.514 1.00 78.94 104 ARG A C 1
ATOM 854 O O . ARG A 1 104 ? 15.984 12.576 -15.574 1.00 78.94 104 ARG A O 1
ATOM 861 N N . PHE A 1 105 ? 14.702 11.292 -14.246 1.00 79.94 105 PHE A N 1
ATOM 862 C CA . PHE A 1 105 ? 13.530 11.245 -15.076 1.00 79.94 105 PHE A CA 1
ATOM 863 C C . PHE A 1 105 ? 12.502 12.237 -14.538 1.00 79.94 105 PHE A C 1
ATOM 865 O O . PHE A 1 105 ? 12.072 12.134 -13.386 1.00 79.94 105 PHE A O 1
ATOM 872 N N . PHE A 1 106 ? 12.096 13.163 -15.397 1.00 73.88 106 PHE A N 1
ATOM 873 C CA . PHE A 1 106 ? 10.961 14.042 -15.175 1.00 73.88 106 PHE A CA 1
ATOM 874 C C . PHE A 1 106 ? 9.890 13.660 -16.191 1.00 73.88 106 PHE A C 1
ATOM 876 O O . PHE A 1 106 ? 10.169 13.565 -17.385 1.00 73.88 106 PHE A O 1
ATOM 883 N N . SER A 1 107 ? 8.680 13.400 -15.704 1.00 73.75 107 SER A N 1
ATOM 884 C CA . SER A 1 107 ? 7.512 13.277 -16.576 1.00 73.75 107 SER A CA 1
ATOM 885 C C . SER A 1 107 ? 7.220 14.633 -17.226 1.00 73.75 107 SER A C 1
ATOM 887 O O . SER A 1 107 ? 7.531 15.672 -16.645 1.00 73.75 107 SER A O 1
ATOM 889 N N . ASN A 1 108 ? 6.556 14.630 -18.383 1.00 73.31 108 ASN A N 1
ATOM 890 C CA . ASN A 1 108 ? 5.988 15.850 -18.972 1.00 73.31 108 ASN A CA 1
ATOM 891 C C . ASN A 1 108 ? 4.935 16.490 -18.050 1.00 73.31 108 ASN A C 1
ATOM 893 O O . ASN A 1 108 ? 4.698 17.692 -18.108 1.00 73.31 108 ASN A O 1
ATOM 897 N N . GLU A 1 109 ? 4.325 15.686 -17.178 1.00 79.69 109 GLU A N 1
ATOM 898 C CA . GLU A 1 109 ? 3.407 16.134 -16.138 1.00 79.69 109 GLU A CA 1
ATOM 899 C C . GLU A 1 109 ? 4.089 16.023 -14.771 1.00 79.69 109 GLU A C 1
ATOM 901 O O . GLU A 1 109 ? 4.158 14.944 -14.175 1.00 79.69 109 GLU A O 1
ATOM 906 N N . VAL A 1 110 ? 4.612 17.148 -14.278 1.00 87.50 110 VAL A N 1
ATOM 907 C CA . VAL A 1 110 ? 5.122 17.281 -12.909 1.00 87.50 110 VAL A CA 1
ATOM 908 C C . VAL A 1 110 ? 4.064 17.980 -12.069 1.00 87.50 110 VAL A C 1
ATOM 910 O O . VAL A 1 110 ? 3.659 19.104 -12.360 1.00 87.50 110 VAL A O 1
ATOM 913 N N . MET A 1 111 ? 3.611 17.312 -11.015 1.00 90.56 111 MET A N 1
ATOM 914 C CA . MET A 1 111 ? 2.603 17.849 -10.115 1.00 90.56 111 MET A CA 1
ATOM 915 C C . MET A 1 111 ? 3.238 18.782 -9.074 1.00 90.56 111 MET A C 1
ATOM 917 O O . MET A 1 111 ? 4.145 18.346 -8.358 1.00 90.56 111 MET A O 1
ATOM 921 N N . PRO A 1 112 ? 2.791 20.043 -8.962 1.00 91.50 112 PRO A N 1
ATOM 922 C CA . PRO A 1 112 ? 3.292 20.946 -7.938 1.00 91.50 112 PRO A CA 1
ATOM 923 C C . PRO A 1 112 ? 2.690 20.588 -6.575 1.00 91.50 112 PRO A C 1
ATOM 925 O O . PRO A 1 112 ? 1.476 20.443 -6.441 1.00 91.50 112 PRO A O 1
ATOM 928 N N . LEU A 1 113 ? 3.555 20.448 -5.576 1.00 92.56 113 LEU A N 1
ATOM 929 C CA . LEU A 1 113 ? 3.233 20.306 -4.164 1.00 92.56 113 LEU A CA 1
ATOM 930 C C . LEU A 1 113 ? 3.900 21.447 -3.396 1.00 92.56 113 LEU A C 1
ATOM 932 O O . LEU A 1 113 ? 5.120 21.631 -3.482 1.00 92.56 113 LEU A O 1
ATOM 936 N N . ASP A 1 114 ? 3.093 22.189 -2.649 1.00 90.81 114 ASP A N 1
ATOM 937 C CA . ASP A 1 114 ? 3.508 23.283 -1.775 1.00 90.81 114 ASP A CA 1
ATOM 938 C C . ASP A 1 114 ? 3.222 22.953 -0.297 1.00 90.81 114 ASP A C 1
ATOM 940 O O . ASP A 1 114 ? 2.758 21.860 0.049 1.00 90.81 114 ASP A O 1
ATOM 944 N N . SER A 1 115 ? 3.565 23.884 0.596 1.00 90.06 115 SER A N 1
ATOM 945 C CA . SER A 1 115 ? 3.356 23.736 2.039 1.00 90.06 115 SER A CA 1
ATOM 946 C C . SER A 1 115 ? 1.888 23.733 2.451 1.00 90.06 115 SER A C 1
ATOM 948 O O . SER A 1 115 ? 1.568 23.125 3.471 1.00 90.06 115 SER A O 1
ATOM 950 N N . ASP A 1 116 ? 1.009 24.373 1.684 1.00 94.38 116 ASP A N 1
ATOM 951 C CA . ASP A 1 116 ? -0.406 24.536 2.035 1.00 94.38 116 ASP A CA 1
ATOM 952 C C . ASP A 1 116 ? -1.170 23.225 1.823 1.00 94.38 116 ASP A C 1
ATOM 954 O O . ASP A 1 116 ? -2.154 22.933 2.503 1.00 94.38 116 ASP A O 1
ATOM 958 N N . LEU A 1 117 ? -0.659 22.377 0.928 1.00 95.31 117 LEU A N 1
ATOM 959 C CA . LEU A 1 117 ? -1.146 21.020 0.718 1.00 95.31 117 LEU A CA 1
ATOM 960 C C . LEU A 1 117 ? -0.642 20.012 1.765 1.00 95.31 117 LEU A C 1
ATOM 962 O O . LEU A 1 117 ? -1.096 18.866 1.752 1.00 95.31 117 LEU A O 1
ATOM 966 N N . LEU A 1 118 ? 0.291 20.366 2.656 1.00 94.56 118 LEU A N 1
ATOM 967 C CA . LEU A 1 118 ? 0.882 19.419 3.608 1.00 94.56 118 LEU A CA 1
ATOM 968 C C . LEU A 1 118 ? -0.137 18.977 4.676 1.00 94.56 118 LEU A C 1
ATOM 970 O O . LEU A 1 118 ? -0.549 19.753 5.531 1.00 94.56 118 LEU A O 1
ATOM 974 N N . ILE A 1 119 ? -0.485 17.688 4.678 1.00 90.75 119 ILE A N 1
ATOM 975 C CA . ILE A 1 119 ? -1.384 17.071 5.669 1.00 90.75 119 ILE A CA 1
ATOM 976 C C . ILE A 1 119 ? -0.600 16.643 6.908 1.00 90.75 119 ILE A C 1
ATOM 978 O O . ILE A 1 119 ? -1.005 16.880 8.043 1.00 90.75 119 ILE A O 1
ATOM 982 N N . HIS A 1 120 ? 0.499 15.920 6.687 1.00 88.31 120 HIS A N 1
ATOM 983 C CA . HIS A 1 120 ? 1.251 15.284 7.758 1.00 88.31 120 HIS A CA 1
ATOM 984 C C . HIS A 1 120 ? 2.731 15.172 7.411 1.00 88.31 120 HIS A C 1
ATOM 986 O O . HIS A 1 120 ? 3.112 14.858 6.285 1.00 88.31 120 HIS A O 1
ATOM 992 N N . SER A 1 121 ? 3.561 15.380 8.424 1.00 86.25 121 SER A N 1
ATOM 993 C CA . SER A 1 121 ? 5.016 15.410 8.348 1.00 86.25 121 SER A CA 1
ATOM 994 C C . SER A 1 121 ? 5.566 14.256 9.187 1.00 86.25 121 SER A C 1
ATOM 996 O O . SER A 1 121 ? 5.710 14.368 10.404 1.00 86.25 121 SER A O 1
ATOM 998 N N . GLY A 1 122 ? 5.806 13.110 8.548 1.00 77.75 122 GLY A N 1
ATOM 999 C CA . GLY A 1 122 ? 6.216 11.873 9.211 1.00 77.75 122 GLY A CA 1
ATOM 1000 C C . GLY A 1 122 ? 7.735 11.721 9.344 1.00 77.75 122 GLY A C 1
ATOM 1001 O O . GLY A 1 122 ? 8.532 12.514 8.847 1.00 77.75 122 GLY A O 1
ATOM 1002 N N . SER A 1 123 ? 8.189 10.643 9.991 1.00 73.69 123 SER A N 1
ATOM 1003 C CA . SER A 1 123 ? 9.634 10.388 10.163 1.00 73.69 123 SER A CA 1
ATOM 1004 C C . SER A 1 123 ? 10.347 9.967 8.868 1.00 73.69 123 SER A C 1
ATOM 1006 O O . SER A 1 123 ? 11.545 10.220 8.704 1.00 73.69 123 SER A O 1
ATOM 1008 N N . LYS A 1 124 ? 9.625 9.309 7.951 1.00 76.62 124 LYS A N 1
ATOM 1009 C CA . LYS A 1 124 ? 10.137 8.860 6.645 1.00 76.62 124 LYS A CA 1
ATOM 1010 C C . LYS A 1 124 ? 9.545 9.639 5.473 1.00 76.62 124 LYS A C 1
ATOM 1012 O O . LYS A 1 124 ? 10.239 9.800 4.476 1.00 76.62 124 LYS A O 1
ATOM 1017 N N . ARG A 1 125 ? 8.295 10.100 5.577 1.00 84.69 125 ARG A N 1
ATOM 1018 C CA . ARG A 1 125 ? 7.540 10.659 4.449 1.00 84.69 125 ARG A CA 1
ATOM 1019 C C . ARG A 1 125 ? 6.717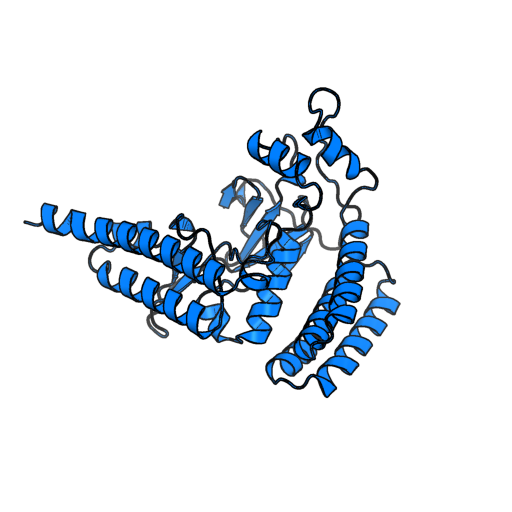 11.864 4.868 1.00 84.69 125 ARG A C 1
ATOM 1021 O O . ARG A 1 125 ? 6.189 11.882 5.978 1.00 84.69 125 ARG A O 1
ATOM 1028 N N . ASP A 1 126 ? 6.601 12.817 3.961 1.00 89.69 126 ASP A N 1
ATOM 1029 C CA . ASP A 1 126 ? 5.637 13.910 4.042 1.00 89.69 126 ASP A CA 1
ATOM 1030 C C . ASP A 1 126 ? 4.405 13.506 3.207 1.00 89.69 126 ASP A C 1
ATOM 1032 O O . ASP A 1 126 ? 4.534 12.855 2.170 1.00 89.69 126 ASP A O 1
ATOM 1036 N N . THR A 1 127 ? 3.200 13.809 3.686 1.00 93.00 127 THR A N 1
ATOM 1037 C CA . THR A 1 127 ? 1.934 13.476 3.012 1.00 93.00 127 THR A CA 1
ATOM 1038 C C . THR A 1 127 ? 1.205 14.757 2.651 1.00 93.00 127 THR A C 1
ATOM 1040 O O . THR A 1 127 ? 0.945 15.573 3.533 1.00 93.00 127 THR A O 1
ATOM 1043 N N . PHE A 1 128 ? 0.845 14.904 1.381 1.00 96.00 128 PHE A N 1
ATOM 1044 C CA . PHE A 1 128 ? 0.207 16.092 0.819 1.00 96.00 128 PHE A CA 1
ATOM 1045 C C . PHE A 1 128 ? -1.191 15.766 0.293 1.00 96.00 128 PHE A C 1
ATOM 1047 O O . PHE A 1 128 ? -1.433 14.646 -0.155 1.00 96.00 128 PHE A O 1
ATOM 1054 N N . VAL A 1 129 ? -2.113 16.725 0.315 1.00 96.69 129 VAL A N 1
ATOM 1055 C CA . VAL A 1 129 ? -3.376 16.639 -0.426 1.00 96.69 129 VAL A CA 1
ATOM 1056 C C . VAL A 1 129 ? -3.059 16.677 -1.919 1.00 96.69 129 VAL A C 1
ATOM 1058 O O . VAL A 1 129 ? -2.184 17.419 -2.358 1.00 96.69 129 VAL A O 1
ATOM 1061 N N . HIS A 1 130 ? -3.758 15.873 -2.715 1.00 96.12 130 HIS A N 1
ATOM 1062 C CA . HIS A 1 130 ? -3.598 15.919 -4.162 1.00 96.12 130 HIS A CA 1
ATOM 1063 C C . HIS A 1 130 ? -4.205 17.227 -4.731 1.00 96.12 130 HIS A C 1
ATOM 1065 O O . HIS A 1 130 ? -5.390 17.482 -4.506 1.00 96.12 130 HIS A O 1
ATOM 1071 N N . PRO A 1 131 ? -3.462 18.027 -5.524 1.00 94.75 131 PRO A N 1
ATOM 1072 C CA . PRO A 1 131 ? -3.891 19.356 -5.983 1.00 94.75 131 PRO A CA 1
ATOM 1073 C C . PRO A 1 131 ? -5.211 19.392 -6.763 1.00 94.75 131 PRO A C 1
ATOM 1075 O O . PRO A 1 131 ? -5.929 20.383 -6.720 1.00 94.75 131 PRO A O 1
ATOM 1078 N N . LYS A 1 132 ? -5.529 18.323 -7.508 1.00 93.25 132 LYS A N 1
ATOM 1079 C CA . LYS A 1 132 ? -6.740 18.253 -8.351 1.00 93.25 132 LYS A CA 1
ATOM 1080 C C . LYS A 1 132 ? -7.903 17.484 -7.721 1.00 93.25 132 LYS A C 1
ATOM 1082 O O . LYS A 1 132 ? -9.009 17.550 -8.240 1.00 93.25 132 LYS A O 1
ATOM 1087 N N . ASP A 1 133 ? -7.652 16.714 -6.663 1.00 94.12 133 ASP A N 1
ATOM 1088 C CA . ASP A 1 133 ? -8.682 15.869 -6.050 1.00 94.12 133 ASP A CA 1
ATOM 1089 C C . ASP A 1 133 ? -8.442 15.776 -4.539 1.00 94.12 133 ASP A C 1
ATOM 1091 O O . ASP A 1 133 ? -7.575 15.020 -4.098 1.00 94.12 133 ASP A O 1
ATOM 1095 N N . PRO A 1 134 ? -9.212 16.504 -3.714 1.00 93.81 134 PRO A N 1
ATOM 1096 C CA . PRO A 1 134 ? -9.005 16.516 -2.273 1.00 93.81 134 PRO A CA 1
ATOM 1097 C C . PRO A 1 134 ? -9.281 15.163 -1.608 1.00 93.81 134 PRO A C 1
ATOM 1099 O O . PRO A 1 134 ? -8.942 15.007 -0.435 1.00 93.81 134 PRO A O 1
ATOM 1102 N N . ARG A 1 135 ? -9.870 14.186 -2.312 1.00 94.50 135 ARG A N 1
ATOM 1103 C CA . ARG A 1 135 ? -10.065 12.812 -1.822 1.00 94.50 135 ARG A CA 1
ATOM 1104 C C . ARG A 1 135 ? -8.827 11.938 -1.990 1.00 94.50 135 ARG A C 1
ATOM 1106 O O . ARG A 1 135 ? -8.827 10.800 -1.533 1.00 94.50 135 ARG A O 1
ATOM 1113 N N . LEU A 1 136 ? -7.768 12.444 -2.612 1.00 95.75 136 LEU A N 1
ATOM 1114 C CA . LEU A 1 136 ? -6.498 11.747 -2.759 1.00 95.75 136 LEU A CA 1
ATOM 1115 C C . LEU A 1 136 ? -5.410 12.446 -1.943 1.00 95.75 136 LEU A C 1
ATOM 1117 O O . LEU A 1 136 ? -5.461 13.650 -1.676 1.00 95.75 136 LEU A O 1
ATOM 1121 N N . CYS A 1 137 ? -4.403 11.680 -1.543 1.00 95.69 137 CYS A N 1
ATOM 1122 C CA . CYS A 1 137 ? -3.167 12.213 -0.998 1.00 95.69 137 CYS A CA 1
ATOM 1123 C C . CYS A 1 137 ? -1.953 11.603 -1.692 1.00 95.69 137 CYS A C 1
ATOM 1125 O O . CYS A 1 137 ? -2.017 10.539 -2.311 1.00 95.69 137 CYS A O 1
ATOM 1127 N N . ILE A 1 138 ? -0.840 12.320 -1.591 1.00 95.00 138 ILE A N 1
ATOM 1128 C CA . ILE A 1 138 ? 0.437 11.960 -2.184 1.00 95.00 138 ILE A CA 1
ATOM 1129 C C . ILE A 1 138 ? 1.456 11.850 -1.060 1.00 95.00 138 ILE A C 1
ATOM 1131 O O . ILE A 1 138 ? 1.735 12.825 -0.363 1.00 95.00 138 ILE A O 1
ATOM 1135 N N . LYS A 1 139 ? 2.020 10.656 -0.879 1.00 92.69 139 LYS A N 1
ATOM 1136 C CA . LYS A 1 139 ? 3.109 10.412 0.069 1.00 92.69 139 LYS A CA 1
ATOM 1137 C C . LYS A 1 139 ? 4.453 10.579 -0.637 1.00 92.69 139 LYS A C 1
ATOM 1139 O O . LYS A 1 139 ? 4.731 9.864 -1.597 1.00 92.69 139 LYS A O 1
ATOM 1144 N N . ILE A 1 140 ? 5.308 11.462 -0.133 1.00 89.12 140 ILE A N 1
ATOM 1145 C CA . ILE A 1 140 ? 6.646 11.755 -0.664 1.00 89.12 140 ILE A CA 1
ATOM 1146 C C . ILE A 1 140 ? 7.708 11.309 0.338 1.00 89.12 140 ILE A C 1
ATOM 1148 O O . ILE A 1 140 ? 7.649 11.670 1.513 1.00 89.12 140 ILE A O 1
ATOM 1152 N N . ASP A 1 141 ? 8.704 10.550 -0.118 1.00 85.94 141 ASP A N 1
ATOM 1153 C CA . ASP A 1 141 ? 9.836 10.166 0.727 1.00 85.94 141 ASP A CA 1
ATOM 1154 C C . ASP A 1 141 ? 10.688 11.386 1.110 1.00 85.94 141 ASP A C 1
ATOM 1156 O O . ASP A 1 141 ? 11.063 12.213 0.286 1.00 85.94 141 ASP A O 1
ATOM 1160 N N . ARG A 1 142 ? 11.080 11.496 2.378 1.00 80.62 142 ARG A N 1
ATOM 1161 C CA . ARG A 1 142 ? 11.887 12.634 2.850 1.00 80.62 142 ARG A CA 1
ATOM 1162 C C . ARG A 1 142 ? 13.320 12.641 2.336 1.00 80.62 142 ARG A C 1
ATOM 1164 O O . ARG A 1 142 ? 14.007 13.642 2.492 1.00 80.62 142 ARG A O 1
ATOM 1171 N N . LEU A 1 143 ? 13.775 11.556 1.709 1.00 74.19 143 LEU A N 1
ATOM 1172 C CA . LEU A 1 143 ? 15.091 11.496 1.067 1.00 74.19 143 LEU A CA 1
ATOM 1173 C C . LEU A 1 143 ? 15.252 12.546 -0.051 1.00 74.19 143 LEU A C 1
ATOM 1175 O O . LEU A 1 143 ? 16.379 12.902 -0.388 1.00 74.19 143 LEU A O 1
ATOM 1179 N N . TRP A 1 144 ? 14.144 13.059 -0.591 1.00 70.12 144 TRP A N 1
ATOM 1180 C CA . TRP A 1 144 ? 14.118 14.141 -1.579 1.00 70.12 144 TRP A CA 1
ATOM 1181 C C . TRP A 1 144 ? 14.236 15.542 -0.955 1.00 70.12 144 TRP A C 1
ATOM 1183 O O . TRP A 1 144 ? 14.429 16.517 -1.672 1.00 70.12 144 TRP A O 1
ATOM 1193 N N . LYS A 1 145 ? 14.133 15.662 0.376 1.00 73.75 145 LYS A N 1
ATOM 1194 C CA . LYS A 1 145 ? 14.082 16.945 1.084 1.00 73.75 145 LYS A CA 1
ATOM 1195 C C . LYS A 1 145 ? 15.461 17.404 1.547 1.00 73.75 145 LYS A C 1
ATOM 1197 O O . LYS A 1 145 ? 16.263 16.623 2.065 1.00 73.75 145 LYS A O 1
ATOM 1202 N N . GLU A 1 146 ? 15.698 18.703 1.434 1.00 68.62 146 GLU A N 1
ATOM 1203 C CA . GLU A 1 146 ? 16.879 19.352 1.993 1.00 68.62 146 GLU A CA 1
ATOM 1204 C C . GLU A 1 146 ? 16.921 19.260 3.523 1.00 68.62 146 GLU A C 1
ATOM 1206 O O . GLU A 1 146 ? 15.899 19.330 4.207 1.00 68.62 146 GLU A O 1
ATOM 1211 N N . GLY A 1 147 ? 18.116 19.017 4.067 1.00 66.69 147 GLY A N 1
ATOM 1212 C CA . GLY A 1 147 ? 18.328 18.876 5.508 1.00 66.69 147 GLY A CA 1
ATOM 1213 C C . GLY A 1 147 ? 17.856 17.552 6.127 1.00 66.69 147 GLY A C 1
ATOM 1214 O O . GLY A 1 147 ? 17.917 17.408 7.350 1.00 66.69 147 GLY A O 1
ATOM 1215 N N . TYR A 1 148 ? 17.415 16.558 5.340 1.00 74.31 148 TYR A N 1
ATOM 1216 C CA . TYR A 1 148 ? 17.000 15.263 5.890 1.00 74.31 148 TYR A CA 1
ATOM 1217 C C . TYR A 1 148 ? 18.168 14.505 6.546 1.00 74.31 148 TYR A C 1
ATOM 1219 O O . TYR A 1 148 ? 19.081 14.007 5.880 1.00 74.31 148 TYR A O 1
ATOM 1227 N N . ARG A 1 149 ? 18.104 14.357 7.875 1.00 71.44 149 ARG A N 1
ATOM 1228 C CA . ARG A 1 149 ? 19.067 13.591 8.677 1.00 71.44 149 ARG A CA 1
ATOM 1229 C C . ARG A 1 149 ? 18.434 12.307 9.200 1.00 71.44 149 ARG A C 1
ATOM 1231 O O . ARG A 1 149 ? 17.360 12.324 9.795 1.00 71.44 149 ARG A O 1
ATOM 1238 N N . LEU A 1 150 ? 19.137 11.188 9.036 1.00 73.56 150 LEU A N 1
ATOM 1239 C CA . LEU A 1 150 ? 18.744 9.936 9.678 1.00 73.56 150 LEU A CA 1
ATOM 1240 C C . LEU A 1 150 ? 18.987 9.993 11.188 1.00 73.56 150 LEU A C 1
ATOM 1242 O O . LEU A 1 150 ? 19.998 10.543 11.647 1.00 73.56 150 LEU A O 1
ATOM 1246 N N . SER A 1 151 ? 18.100 9.348 11.948 1.00 76.69 151 SER A N 1
ATOM 1247 C CA . SER A 1 151 ? 18.329 9.099 13.371 1.00 76.69 151 SER A CA 1
ATOM 1248 C C . SER A 1 151 ? 19.554 8.191 13.570 1.00 76.69 151 SER A C 1
ATOM 1250 O O . SER A 1 151 ? 19.844 7.368 12.695 1.00 76.69 151 SER A O 1
ATOM 1252 N N . PRO A 1 152 ? 20.272 8.294 14.706 1.00 79.69 152 PRO A N 1
ATOM 1253 C CA . PRO A 1 152 ? 21.438 7.450 14.985 1.00 79.69 152 PRO A CA 1
ATOM 1254 C C . PRO A 1 152 ? 21.142 5.952 14.848 1.00 79.69 152 PRO A C 1
ATOM 1256 O O . PRO A 1 152 ? 21.897 5.229 14.205 1.00 79.69 152 PRO A O 1
ATOM 1259 N N . ARG A 1 153 ? 19.984 5.510 15.356 1.00 78.25 153 ARG A N 1
ATOM 1260 C CA . ARG A 1 153 ? 19.507 4.129 15.218 1.00 78.25 153 ARG A CA 1
ATOM 1261 C C . ARG A 1 153 ? 19.402 3.692 13.754 1.00 78.25 153 ARG A C 1
ATOM 1263 O O . ARG A 1 153 ? 19.954 2.661 13.397 1.00 78.25 153 ARG A O 1
ATOM 1270 N N . LYS A 1 154 ? 18.760 4.496 12.900 1.00 74.56 154 LYS A N 1
ATOM 1271 C CA . LYS A 1 154 ? 18.614 4.168 11.472 1.00 74.56 154 LYS A CA 1
ATOM 1272 C C . LYS A 1 154 ? 19.940 4.183 10.717 1.00 74.56 154 LYS A C 1
ATOM 1274 O O . LYS A 1 154 ? 20.098 3.436 9.757 1.00 74.56 154 LYS A O 1
ATOM 1279 N N . ARG A 1 155 ? 20.897 5.028 11.121 1.00 77.50 155 ARG A N 1
ATOM 1280 C CA . ARG A 1 155 ? 22.258 4.979 10.557 1.00 77.50 155 ARG A CA 1
ATOM 1281 C C . ARG A 1 155 ? 22.920 3.652 10.894 1.00 77.50 155 ARG A C 1
ATOM 1283 O O . ARG A 1 155 ? 23.434 3.003 9.995 1.00 77.50 155 ARG A O 1
ATOM 1290 N N . LEU A 1 156 ? 22.845 3.229 12.156 1.00 78.38 156 LEU A N 1
ATOM 1291 C CA . LEU A 1 156 ? 23.406 1.954 12.595 1.00 78.38 156 LEU A CA 1
ATOM 1292 C C . LEU A 1 156 ? 22.765 0.764 11.866 1.00 78.38 156 LEU A C 1
ATOM 1294 O O . LEU A 1 156 ? 23.488 -0.086 11.357 1.00 78.38 156 LEU A O 1
ATOM 1298 N N . GLU A 1 157 ? 21.434 0.745 11.746 1.00 74.12 157 GLU A N 1
ATOM 1299 C CA . GLU A 1 157 ? 20.700 -0.275 10.979 1.00 74.12 157 GLU A CA 1
ATOM 1300 C C . GLU A 1 157 ? 21.222 -0.357 9.531 1.00 74.12 157 GLU A C 1
ATOM 1302 O O . GLU A 1 157 ? 21.571 -1.436 9.057 1.00 74.12 157 GLU A O 1
ATOM 1307 N N . ARG A 1 158 ? 21.401 0.784 8.852 1.00 74.31 158 ARG A N 1
ATOM 1308 C CA . ARG A 1 158 ? 21.929 0.824 7.475 1.00 74.31 158 ARG A CA 1
ATOM 1309 C C . ARG A 1 158 ? 23.406 0.447 7.351 1.00 74.31 158 ARG A C 1
ATOM 1311 O O . ARG A 1 158 ? 23.802 -0.042 6.296 1.00 74.31 158 ARG A O 1
ATOM 1318 N N . ILE A 1 159 ? 24.221 0.676 8.381 1.00 75.06 159 ILE A N 1
ATOM 1319 C CA . ILE A 1 159 ? 25.633 0.258 8.401 1.00 75.06 159 ILE A CA 1
ATOM 1320 C C . ILE A 1 159 ? 25.734 -1.261 8.544 1.00 75.06 159 ILE A C 1
ATOM 1322 O O . ILE A 1 159 ? 26.488 -1.895 7.810 1.00 75.06 159 ILE A O 1
ATOM 1326 N N . LEU A 1 160 ? 24.971 -1.842 9.473 1.00 75.19 160 LEU A N 1
ATOM 1327 C CA . LEU A 1 160 ? 24.988 -3.281 9.738 1.00 75.19 160 LEU A CA 1
ATOM 1328 C C . LEU A 1 160 ? 24.328 -4.084 8.613 1.00 75.19 160 LEU A C 1
ATOM 1330 O O . LEU A 1 160 ? 24.697 -5.230 8.366 1.00 75.19 160 LEU A O 1
ATOM 1334 N N . MET A 1 161 ? 23.349 -3.486 7.935 1.00 71.88 161 MET A N 1
ATOM 1335 C CA . MET A 1 161 ? 22.521 -4.159 6.941 1.00 71.88 161 MET A CA 1
ATOM 1336 C C . MET A 1 161 ? 22.334 -3.267 5.693 1.00 71.88 161 MET A C 1
ATOM 1338 O O . MET A 1 161 ? 21.234 -2.794 5.404 1.00 71.88 161 MET A O 1
ATOM 1342 N N . PRO A 1 162 ? 23.401 -3.027 4.902 1.00 61.41 162 PRO A N 1
ATOM 1343 C CA . PRO A 1 162 ? 23.398 -2.079 3.778 1.00 61.41 162 PRO A CA 1
ATOM 1344 C C . PRO A 1 162 ? 22.482 -2.464 2.609 1.00 61.41 162 PRO A C 1
ATOM 1346 O O . PRO A 1 162 ? 22.230 -1.649 1.725 1.00 61.41 162 PRO A O 1
ATOM 1349 N N . TRP A 1 163 ? 21.956 -3.688 2.581 1.00 57.97 163 TRP A N 1
ATOM 1350 C CA . TRP A 1 163 ? 20.934 -4.098 1.614 1.00 57.97 163 TRP A CA 1
ATOM 1351 C C . TRP A 1 163 ? 19.529 -3.557 1.943 1.00 57.97 163 TRP A C 1
ATOM 1353 O O . TRP A 1 163 ? 18.636 -3.679 1.109 1.00 57.97 163 TRP A O 1
ATOM 1363 N N . LEU A 1 164 ? 19.336 -2.942 3.117 1.00 55.84 164 LEU A N 1
ATOM 1364 C CA . LEU A 1 164 ? 18.063 -2.388 3.608 1.00 55.84 164 LEU A CA 1
ATOM 1365 C C . LEU A 1 164 ? 17.844 -0.913 3.266 1.00 55.84 164 LEU A C 1
ATOM 1367 O O . LEU A 1 164 ? 17.101 -0.200 3.936 1.00 55.84 164 LEU A O 1
ATOM 1371 N N . ILE A 1 165 ? 18.554 -0.381 2.277 1.00 58.84 165 ILE A N 1
ATOM 1372 C CA . ILE A 1 165 ? 18.454 1.047 2.009 1.00 58.84 165 ILE A CA 1
ATOM 1373 C C . ILE A 1 165 ? 17.081 1.381 1.388 1.00 58.84 165 ILE A C 1
ATOM 1375 O O . ILE A 1 165 ? 16.789 0.993 0.260 1.00 58.84 165 ILE A O 1
ATOM 1379 N N . ASP A 1 166 ? 16.292 2.168 2.132 1.00 59.25 166 ASP A N 1
ATOM 1380 C CA . ASP A 1 166 ? 14.920 2.656 1.875 1.00 59.25 166 ASP A CA 1
ATOM 1381 C C . ASP A 1 166 ? 14.739 3.550 0.615 1.00 59.25 166 ASP A C 1
ATOM 1383 O O . ASP A 1 166 ? 14.044 4.563 0.654 1.00 59.25 166 ASP A O 1
ATOM 1387 N N . PHE A 1 167 ? 15.355 3.252 -0.531 1.00 57.34 167 PHE A N 1
ATOM 1388 C CA . PHE A 1 167 ? 15.201 4.096 -1.732 1.00 57.34 167 PHE A CA 1
ATOM 1389 C C . PHE A 1 167 ? 13.883 3.876 -2.499 1.00 57.34 167 PHE A C 1
ATOM 1391 O O . PHE A 1 167 ? 13.570 4.643 -3.408 1.00 57.34 167 PHE A O 1
ATOM 1398 N N . TRP A 1 168 ? 13.126 2.821 -2.190 1.00 67.00 168 TRP A N 1
ATOM 1399 C CA . TRP A 1 168 ? 11.971 2.384 -2.988 1.00 67.00 168 TRP A CA 1
ATOM 1400 C C . TRP A 1 168 ? 10.720 2.078 -2.157 1.00 67.00 168 TRP A C 1
ATOM 1402 O O . TRP A 1 168 ? 9.835 1.378 -2.643 1.00 67.00 168 TRP A O 1
ATOM 1412 N N . SER A 1 169 ? 10.617 2.604 -0.933 1.00 74.25 169 SER A N 1
ATOM 1413 C CA . SER A 1 169 ? 9.462 2.447 -0.027 1.00 74.25 169 SER A CA 1
ATOM 1414 C C . SER A 1 169 ? 8.129 2.694 -0.729 1.00 74.25 169 SER A C 1
ATOM 1416 O O . SER A 1 169 ? 7.267 1.821 -0.708 1.00 74.25 169 SER A O 1
ATOM 1418 N N . ASN A 1 170 ? 7.983 3.828 -1.416 1.00 83.75 170 ASN A N 1
ATOM 1419 C CA . ASN A 1 170 ? 6.749 4.183 -2.118 1.00 83.75 170 ASN A CA 1
ATOM 1420 C C . ASN A 1 170 ? 6.409 3.233 -3.279 1.00 83.75 170 ASN A C 1
ATOM 1422 O O . ASN A 1 170 ? 5.266 2.795 -3.406 1.00 83.75 170 ASN A O 1
ATOM 1426 N N . ARG A 1 171 ? 7.393 2.886 -4.120 1.00 83.62 171 ARG A N 1
ATOM 1427 C CA . ARG A 1 171 ? 7.196 1.938 -5.233 1.00 83.62 171 ARG A CA 1
ATOM 1428 C C . ARG A 1 171 ? 6.807 0.563 -4.707 1.00 83.62 171 ARG A C 1
ATOM 1430 O O . ARG A 1 171 ? 5.903 -0.078 -5.237 1.00 83.62 171 ARG A O 1
ATOM 1437 N N . GLU A 1 172 ? 7.536 0.098 -3.705 1.00 80.50 172 GLU A N 1
ATOM 1438 C CA . GLU A 1 172 ? 7.347 -1.229 -3.150 1.00 80.50 172 GLU A CA 1
ATOM 1439 C C . GLU A 1 172 ? 6.000 -1.330 -2.433 1.00 80.50 172 GLU A C 1
ATOM 1441 O O . GLU A 1 172 ? 5.276 -2.300 -2.629 1.00 80.50 172 GLU A O 1
ATOM 1446 N N . GLU A 1 173 ? 5.599 -0.283 -1.709 1.00 85.50 173 GLU A N 1
ATOM 1447 C CA . GLU A 1 173 ? 4.247 -0.159 -1.166 1.00 85.50 173 GLU A CA 1
ATOM 1448 C C . GLU A 1 173 ? 3.199 -0.207 -2.289 1.00 85.50 173 GLU A C 1
ATOM 1450 O O . GLU A 1 173 ? 2.288 -1.031 -2.219 1.00 85.50 173 GLU A O 1
ATOM 1455 N N . ALA A 1 174 ? 3.354 0.556 -3.381 1.00 86.75 174 ALA A N 1
ATOM 1456 C CA . ALA A 1 174 ? 2.437 0.491 -4.528 1.00 86.75 174 ALA A CA 1
ATOM 1457 C C . ALA A 1 174 ? 2.302 -0.929 -5.108 1.00 86.75 174 ALA A C 1
ATOM 1459 O O . ALA A 1 174 ? 1.198 -1.382 -5.422 1.00 86.75 174 ALA A O 1
ATOM 1460 N N . ARG A 1 175 ? 3.425 -1.648 -5.227 1.00 84.88 175 ARG A N 1
ATOM 1461 C CA . ARG A 1 175 ? 3.468 -3.041 -5.689 1.00 84.88 175 ARG A CA 1
ATOM 1462 C C . ARG A 1 175 ? 2.736 -3.973 -4.722 1.00 84.88 175 ARG A C 1
ATOM 1464 O O . ARG A 1 175 ? 1.984 -4.843 -5.158 1.00 84.88 175 ARG A O 1
ATOM 1471 N N . VAL A 1 176 ? 2.928 -3.797 -3.416 1.00 84.38 176 VAL A N 1
ATOM 1472 C CA . VAL A 1 176 ? 2.231 -4.572 -2.379 1.00 84.38 176 VAL A CA 1
ATOM 1473 C C . VAL A 1 176 ? 0.721 -4.331 -2.438 1.00 84.38 176 VAL A C 1
ATOM 1475 O O . VAL A 1 176 ? -0.032 -5.305 -2.413 1.00 84.38 176 VAL A O 1
ATOM 1478 N N . TYR A 1 177 ? 0.265 -3.081 -2.592 1.00 87.81 177 TYR A N 1
ATOM 1479 C CA . TYR A 1 177 ? -1.159 -2.782 -2.793 1.00 87.81 177 TYR A CA 1
ATOM 1480 C C . TYR A 1 177 ? -1.715 -3.512 -4.016 1.00 87.81 177 TYR A C 1
ATOM 1482 O O . TYR A 1 177 ? -2.754 -4.161 -3.916 1.00 87.81 177 TYR A O 1
ATOM 1490 N N . ARG A 1 178 ? -1.019 -3.442 -5.158 1.00 85.94 178 ARG A N 1
ATOM 1491 C CA . ARG A 1 178 ? -1.456 -4.089 -6.403 1.00 85.94 178 ARG A CA 1
ATOM 1492 C C . ARG A 1 178 ? -1.528 -5.606 -6.262 1.00 85.94 178 ARG A C 1
ATOM 1494 O O . ARG A 1 178 ? -2.591 -6.180 -6.468 1.00 85.94 178 ARG A O 1
ATOM 1501 N N . SER A 1 179 ? -0.428 -6.239 -5.865 1.00 83.31 179 SER A N 1
ATOM 1502 C CA . SER A 1 179 ? -0.357 -7.698 -5.715 1.00 83.31 179 SER A CA 1
ATOM 1503 C C . SER A 1 179 ? -1.364 -8.225 -4.688 1.00 83.31 179 SER A C 1
ATOM 1505 O O . SER A 1 179 ? -1.993 -9.262 -4.904 1.00 83.31 179 SER A O 1
ATOM 1507 N N . THR A 1 180 ? -1.597 -7.485 -3.600 1.00 86.75 180 THR A N 1
ATOM 1508 C CA . THR A 1 180 ? -2.621 -7.845 -2.611 1.00 86.75 180 THR A CA 1
ATOM 1509 C C . THR A 1 180 ? -4.028 -7.700 -3.182 1.00 86.75 180 THR A C 1
ATOM 1511 O O . THR A 1 180 ? -4.825 -8.626 -3.049 1.00 86.75 180 THR A O 1
ATOM 1514 N N . ALA A 1 181 ? -4.327 -6.599 -3.876 1.00 88.31 181 ALA A N 1
ATOM 1515 C CA . ALA A 1 181 ? -5.617 -6.386 -4.529 1.00 88.31 181 ALA A CA 1
ATOM 1516 C C . ALA A 1 181 ? -5.906 -7.412 -5.638 1.00 88.31 181 ALA A C 1
ATOM 1518 O O . ALA A 1 181 ? -7.056 -7.786 -5.852 1.00 88.31 181 ALA A O 1
ATOM 1519 N N . LEU A 1 182 ? -4.879 -7.892 -6.340 1.00 84.75 182 LEU A N 1
ATOM 1520 C CA . LEU A 1 182 ? -5.009 -8.961 -7.331 1.00 84.75 182 LEU A CA 1
ATOM 1521 C C . LEU A 1 182 ? -5.353 -10.302 -6.688 1.00 84.75 182 LEU A C 1
ATOM 1523 O O . LEU A 1 182 ? -6.192 -11.028 -7.210 1.00 84.75 182 LEU A O 1
ATOM 1527 N N . ARG A 1 183 ? -4.732 -10.604 -5.545 1.00 85.31 183 ARG A N 1
ATOM 1528 C CA . ARG A 1 183 ? -4.949 -11.853 -4.808 1.00 85.31 183 ARG A CA 1
ATOM 1529 C C . ARG A 1 183 ? -6.280 -11.883 -4.053 1.00 85.31 183 ARG A C 1
ATOM 1531 O O . ARG A 1 183 ? -6.913 -12.927 -3.988 1.00 85.31 183 ARG A O 1
ATOM 1538 N N . VAL A 1 184 ? -6.667 -10.765 -3.441 1.00 89.06 184 VAL A N 1
ATOM 1539 C CA . VAL A 1 184 ? -7.833 -10.662 -2.541 1.00 89.06 184 VAL A CA 1
ATOM 1540 C C . VAL A 1 184 ? -9.069 -10.105 -3.259 1.00 89.06 184 VAL A C 1
ATOM 1542 O O . VAL A 1 184 ? -10.201 -10.347 -2.850 1.00 89.06 184 VAL A O 1
ATOM 1545 N N . GLY A 1 185 ? -8.885 -9.367 -4.353 1.00 87.12 185 GLY A N 1
ATOM 1546 C CA . GLY A 1 185 ? -9.978 -8.749 -5.097 1.00 87.12 185 GLY A CA 1
ATOM 1547 C C . GLY A 1 185 ? -10.575 -7.530 -4.388 1.00 87.12 185 GLY A C 1
ATOM 1548 O O . GLY A 1 185 ? -9.917 -6.843 -3.607 1.00 87.12 185 GLY A O 1
ATOM 1549 N N . LYS A 1 186 ? -11.849 -7.235 -4.681 1.00 87.88 186 LYS A N 1
ATOM 1550 C CA . LYS A 1 186 ? -12.532 -6.012 -4.213 1.00 87.88 186 LYS A CA 1
ATOM 1551 C C . LYS A 1 186 ? -12.624 -5.903 -2.688 1.00 87.88 186 LYS A C 1
ATOM 1553 O O . LYS A 1 186 ? -12.573 -4.783 -2.186 1.00 87.88 186 LYS A O 1
ATOM 1558 N N . ALA A 1 187 ? -12.704 -7.034 -1.985 1.00 92.06 187 ALA A N 1
ATOM 1559 C CA . ALA A 1 187 ? -12.783 -7.086 -0.525 1.00 92.06 187 ALA A CA 1
ATOM 1560 C C . ALA A 1 187 ? -11.560 -6.440 0.153 1.00 92.06 187 ALA A C 1
ATOM 1562 O O . ALA A 1 187 ? -11.667 -5.898 1.246 1.00 92.06 187 ALA A O 1
ATOM 1563 N N . PHE A 1 188 ? -10.405 -6.397 -0.522 1.00 92.56 188 PHE A N 1
ATOM 1564 C CA . PHE A 1 188 ? -9.217 -5.702 -0.020 1.00 92.56 188 PHE A CA 1
ATOM 1565 C C . PHE A 1 188 ? -9.483 -4.224 0.296 1.00 92.56 188 PHE A C 1
ATOM 1567 O O . PHE A 1 188 ? -9.048 -3.717 1.327 1.00 92.56 188 PHE A O 1
ATOM 1574 N N . TYR A 1 189 ? -10.256 -3.545 -0.555 1.00 92.19 189 TYR A N 1
ATOM 1575 C CA . TYR A 1 189 ? -10.561 -2.118 -0.410 1.00 92.19 189 TYR A CA 1
ATOM 1576 C C . TYR A 1 189 ? -11.659 -1.825 0.630 1.00 92.19 189 TYR A C 1
ATOM 1578 O O . TYR A 1 189 ? -12.042 -0.671 0.854 1.00 92.19 189 TYR A O 1
ATOM 1586 N N . GLU A 1 190 ? -12.180 -2.859 1.294 1.00 93.75 190 GLU A N 1
ATOM 1587 C CA . GLU A 1 190 ? -12.982 -2.677 2.503 1.00 93.75 190 GLU A CA 1
ATOM 1588 C C . GLU A 1 190 ? -12.111 -2.248 3.687 1.00 93.75 190 GLU A C 1
ATOM 1590 O O . GLU A 1 190 ? -12.577 -1.467 4.517 1.00 93.75 190 GLU A O 1
ATOM 1595 N N . HIS A 1 191 ? -10.842 -2.676 3.694 1.00 96.25 191 HIS A N 1
ATOM 1596 C CA . HIS A 1 191 ? -9.902 -2.496 4.800 1.00 96.25 191 HIS A CA 1
ATOM 1597 C C . HIS A 1 191 ? -8.589 -1.791 4.426 1.00 96.25 191 HIS A C 1
ATOM 1599 O O . HIS A 1 191 ? -7.800 -1.484 5.314 1.00 96.25 191 HIS A O 1
ATOM 1605 N N . ALA A 1 192 ? -8.349 -1.490 3.149 1.00 94.56 192 ALA A N 1
ATOM 1606 C CA . ALA A 1 192 ? -7.173 -0.758 2.676 1.00 94.56 192 ALA A CA 1
ATOM 1607 C C . ALA A 1 192 ? -7.574 0.412 1.756 1.00 94.56 192 ALA A C 1
ATOM 1609 O O . ALA A 1 192 ? -8.564 0.292 1.025 1.00 94.56 192 ALA A O 1
ATOM 1610 N N . PRO A 1 193 ? -6.821 1.530 1.735 1.00 94.19 193 PRO A N 1
ATOM 1611 C CA . PRO A 1 193 ? -7.051 2.597 0.767 1.00 94.19 193 PRO A CA 1
ATOM 1612 C C . PRO A 1 193 ? -6.821 2.093 -0.658 1.00 94.19 193 PRO A C 1
ATOM 1614 O O . PRO A 1 193 ? -5.963 1.239 -0.916 1.00 94.19 193 PRO A O 1
ATOM 1617 N N . ARG A 1 194 ? -7.529 2.680 -1.625 1.00 92.06 194 ARG A N 1
ATOM 1618 C CA . ARG A 1 194 ? -7.132 2.527 -3.027 1.00 92.06 194 ARG A CA 1
ATOM 1619 C C . ARG A 1 194 ? -5.768 3.170 -3.265 1.00 92.06 194 ARG A C 1
ATOM 1621 O O . ARG A 1 194 ? -5.496 4.277 -2.809 1.00 92.06 194 ARG A O 1
ATOM 1628 N N . CYS A 1 195 ? -4.926 2.471 -4.018 1.00 90.94 195 CYS A N 1
ATOM 1629 C CA . CYS A 1 195 ? -3.622 2.945 -4.463 1.00 90.94 195 CYS A CA 1
ATOM 1630 C C . CYS A 1 195 ? -3.669 3.179 -5.972 1.00 90.94 195 CYS A C 1
ATOM 1632 O O . CYS A 1 195 ? -4.016 2.272 -6.730 1.00 90.94 195 CYS A O 1
ATOM 1634 N N . PHE A 1 196 ? -3.311 4.388 -6.392 1.00 89.06 196 PHE A N 1
ATOM 1635 C CA . PHE A 1 196 ? -3.362 4.833 -7.786 1.00 89.06 196 PHE A CA 1
ATOM 1636 C C . PHE A 1 196 ? -1.983 4.809 -8.459 1.00 89.06 196 PHE A C 1
ATOM 1638 O O . PHE A 1 196 ? -1.862 5.108 -9.644 1.00 89.06 196 PHE A O 1
ATOM 1645 N N . GLY A 1 197 ? -0.946 4.390 -7.729 1.00 87.38 197 GLY A N 1
ATOM 1646 C CA . GLY A 1 197 ? 0.415 4.257 -8.236 1.00 87.38 197 GLY A CA 1
ATOM 1647 C C . GLY A 1 197 ? 1.294 5.452 -7.889 1.00 87.38 197 GLY A C 1
ATOM 1648 O O . GLY A 1 197 ? 1.081 6.123 -6.882 1.00 87.38 197 GLY A O 1
ATOM 1649 N N . ILE A 1 198 ? 2.331 5.668 -8.696 1.00 87.62 198 ILE A N 1
ATOM 1650 C CA . ILE A 1 198 ? 3.315 6.726 -8.474 1.00 87.62 198 ILE A CA 1
ATOM 1651 C C . ILE A 1 198 ? 3.049 7.876 -9.444 1.00 87.62 198 ILE A C 1
ATOM 1653 O O . ILE A 1 198 ? 2.983 7.649 -10.650 1.00 87.62 198 ILE A O 1
ATOM 1657 N N . ALA A 1 199 ? 2.941 9.095 -8.922 1.00 88.31 199 ALA A N 1
ATOM 1658 C CA . ALA A 1 199 ? 2.909 10.327 -9.702 1.00 88.31 199 ALA A CA 1
ATOM 1659 C C . ALA A 1 199 ? 4.239 11.076 -9.570 1.00 88.31 199 ALA A C 1
ATOM 1661 O O . ALA A 1 199 ? 4.885 11.040 -8.520 1.00 88.31 199 ALA A O 1
ATOM 1662 N N . MET A 1 200 ? 4.642 11.778 -10.628 1.00 87.75 200 MET A N 1
ATOM 1663 C CA . MET A 1 200 ? 5.803 12.661 -10.570 1.00 87.75 200 MET A CA 1
ATOM 1664 C C . MET A 1 200 ? 5.417 14.020 -10.008 1.00 87.75 200 MET A C 1
ATOM 1666 O O . MET A 1 200 ? 4.456 14.636 -10.461 1.00 87.75 200 MET A O 1
ATOM 1670 N N . THR A 1 201 ? 6.188 14.489 -9.030 1.00 88.38 201 THR A N 1
ATOM 1671 C CA . THR A 1 201 ? 5.979 15.781 -8.370 1.00 88.38 201 THR A CA 1
ATOM 1672 C C . THR A 1 201 ? 7.254 16.617 -8.396 1.00 88.38 201 THR A C 1
ATOM 1674 O O . THR A 1 201 ? 8.343 16.089 -8.643 1.00 88.38 201 THR A O 1
ATOM 1677 N N . ASN A 1 202 ? 7.141 17.913 -8.109 1.00 85.94 202 ASN A N 1
ATOM 1678 C CA . ASN A 1 202 ? 8.294 18.799 -7.898 1.00 85.94 202 ASN A CA 1
ATOM 1679 C C . ASN A 1 202 ? 9.184 18.355 -6.718 1.00 85.94 202 ASN A C 1
ATOM 1681 O O . ASN A 1 202 ? 10.327 18.791 -6.626 1.00 85.94 202 ASN A O 1
ATOM 1685 N N . LEU A 1 203 ? 8.685 17.476 -5.842 1.00 84.94 203 LEU A N 1
ATOM 1686 C CA . LEU A 1 203 ? 9.414 16.882 -4.717 1.00 84.94 203 LEU A CA 1
ATOM 1687 C C . LEU A 1 203 ? 9.872 15.435 -4.995 1.00 84.94 203 LEU A C 1
ATOM 1689 O O . LEU A 1 203 ? 10.289 14.735 -4.075 1.00 84.94 203 LEU A O 1
ATOM 1693 N N . GLY A 1 204 ? 9.787 14.966 -6.247 1.00 83.44 204 GLY A N 1
ATOM 1694 C CA . GLY A 1 204 ? 10.147 13.603 -6.650 1.00 83.44 204 GLY A CA 1
ATOM 1695 C C . GLY A 1 204 ? 8.942 12.664 -6.836 1.00 83.44 204 GLY A C 1
ATOM 1696 O O . GLY A 1 204 ? 7.795 13.114 -6.892 1.00 83.44 204 GLY A O 1
ATOM 1697 N N . PRO A 1 205 ? 9.174 11.348 -6.995 1.00 86.62 205 PRO A N 1
ATOM 1698 C CA . PRO A 1 205 ? 8.108 10.358 -7.142 1.00 86.62 205 PRO A CA 1
ATOM 1699 C C . PRO A 1 205 ? 7.281 10.210 -5.854 1.00 86.62 205 PRO A C 1
ATOM 1701 O O . PRO A 1 205 ? 7.811 9.872 -4.792 1.00 86.62 205 PRO A O 1
ATOM 1704 N N . GLY A 1 206 ? 5.967 10.408 -5.964 1.00 89.69 206 GLY A N 1
ATOM 1705 C CA . GLY A 1 206 ? 5.015 10.310 -4.859 1.00 89.69 206 GLY A CA 1
ATOM 1706 C C . GLY A 1 206 ? 3.997 9.194 -5.028 1.00 89.69 206 GLY A C 1
ATOM 1707 O O . GLY A 1 206 ? 3.447 9.006 -6.109 1.00 89.69 206 GLY A O 1
ATOM 1708 N N . LEU A 1 207 ? 3.725 8.460 -3.949 1.00 91.50 207 LEU A N 1
ATOM 1709 C CA . LEU A 1 207 ? 2.693 7.426 -3.914 1.00 91.50 207 LEU A CA 1
ATOM 1710 C C . LEU A 1 207 ? 1.311 8.065 -3.749 1.00 91.50 207 LEU A C 1
ATOM 1712 O O . LEU A 1 207 ? 1.048 8.694 -2.725 1.00 91.50 207 LEU A O 1
ATOM 1716 N N . VAL A 1 208 ? 0.435 7.871 -4.734 1.00 94.06 208 VAL A N 1
ATOM 1717 C CA . VAL A 1 208 ? -0.935 8.393 -4.742 1.00 94.06 208 VAL A CA 1
ATOM 1718 C C . VAL A 1 208 ? -1.887 7.366 -4.135 1.00 94.06 208 VAL A C 1
ATOM 1720 O O . VAL A 1 208 ? -2.028 6.254 -4.653 1.00 94.06 208 VAL A O 1
ATOM 1723 N N . VAL A 1 209 ? -2.564 7.738 -3.049 1.00 94.44 209 VAL A N 1
ATOM 1724 C CA . VAL A 1 209 ? -3.542 6.888 -2.356 1.00 94.44 209 VAL A CA 1
ATOM 1725 C C . VAL A 1 209 ? -4.809 7.658 -2.002 1.00 94.44 209 VAL A C 1
ATOM 1727 O O . VAL A 1 209 ? -4.821 8.883 -1.909 1.00 94.44 209 VAL A O 1
ATOM 1730 N N . GLU A 1 210 ? -5.891 6.918 -1.810 1.00 94.69 210 GLU A N 1
ATOM 1731 C CA . GLU A 1 210 ? -7.164 7.428 -1.312 1.00 94.69 210 GLU A CA 1
ATOM 1732 C C . GLU A 1 210 ? -7.020 7.982 0.111 1.00 94.69 210 GLU A C 1
ATOM 1734 O O . GLU A 1 210 ? -6.457 7.336 1.000 1.00 94.69 210 GLU A O 1
ATOM 1739 N N . ARG A 1 211 ? -7.583 9.169 0.339 1.00 95.31 211 ARG A N 1
ATOM 1740 C CA . ARG A 1 211 ? -7.912 9.656 1.677 1.00 95.31 211 ARG A CA 1
ATOM 1741 C C . ARG A 1 211 ? -9.245 9.050 2.070 1.00 95.31 211 ARG A C 1
ATOM 1743 O O . ARG A 1 211 ? -10.210 9.107 1.313 1.00 95.31 211 ARG A O 1
ATOM 1750 N N . ILE A 1 212 ? -9.293 8.466 3.257 1.00 95.94 212 ILE A N 1
ATOM 1751 C CA . ILE A 1 212 ? -10.470 7.718 3.678 1.00 95.94 212 ILE A CA 1
ATOM 1752 C C . ILE A 1 212 ? -11.587 8.700 4.021 1.00 95.94 212 ILE A C 1
ATOM 1754 O O . ILE A 1 212 ? -11.461 9.509 4.942 1.00 95.94 212 ILE A O 1
ATOM 1758 N N . CYS A 1 213 ? -12.662 8.628 3.245 1.00 95.00 213 CYS A N 1
ATOM 1759 C CA . CYS A 1 213 ? -13.875 9.400 3.448 1.00 95.00 213 CYS A CA 1
ATOM 1760 C C . CYS A 1 213 ? -14.997 8.495 3.956 1.00 95.00 213 CYS A C 1
ATOM 1762 O O . CYS A 1 213 ? -15.145 7.350 3.515 1.00 95.00 213 CYS A O 1
ATOM 1764 N N . ASN A 1 214 ? -15.810 9.048 4.844 1.00 96.50 214 ASN A N 1
ATOM 1765 C CA . ASN A 1 214 ? -17.110 8.524 5.219 1.00 96.50 214 ASN A CA 1
ATOM 1766 C C . ASN A 1 214 ? -18.102 8.687 4.055 1.00 96.50 214 ASN A C 1
ATOM 1768 O O . ASN A 1 214 ? -17.867 9.438 3.105 1.00 96.50 214 ASN A O 1
ATOM 1772 N N . GLU A 1 215 ? -19.236 7.994 4.136 1.00 95.06 215 GLU A N 1
ATOM 1773 C CA . GLU A 1 215 ? -20.293 8.072 3.119 1.00 95.06 215 GLU A CA 1
ATOM 1774 C C . GLU A 1 215 ? -20.896 9.481 2.973 1.00 95.06 215 GLU A C 1
ATOM 1776 O O . GLU A 1 215 ? -21.333 9.847 1.886 1.00 95.06 215 GLU A O 1
ATOM 1781 N N . ASP A 1 216 ? -20.860 10.298 4.029 1.00 93.94 216 ASP A N 1
ATOM 1782 C CA . ASP A 1 216 ? -21.304 11.699 4.011 1.00 93.94 216 ASP A CA 1
ATOM 1783 C C . ASP A 1 216 ? -20.278 12.675 3.394 1.00 93.94 216 ASP A C 1
ATOM 1785 O O . ASP A 1 216 ? -20.539 13.872 3.290 1.00 93.94 216 ASP A O 1
ATOM 1789 N N . GLY A 1 217 ? -19.110 12.176 2.975 1.00 93.31 217 GLY A N 1
ATOM 1790 C CA . GLY A 1 217 ? -18.027 12.966 2.392 1.00 93.31 217 GLY A CA 1
ATOM 1791 C C . GLY A 1 217 ? -17.041 13.560 3.402 1.00 93.31 217 GLY A C 1
ATOM 1792 O O . GLY A 1 217 ? -16.021 14.108 2.979 1.00 93.31 217 GLY A O 1
ATOM 1793 N N . SER A 1 218 ? -17.283 13.428 4.710 1.00 95.12 218 SER A N 1
ATOM 1794 C CA . SER A 1 218 ? -16.318 13.815 5.746 1.00 95.12 218 SER A CA 1
ATOM 1795 C C . SER A 1 218 ? -15.117 12.859 5.782 1.00 95.12 218 SER A C 1
ATOM 1797 O O . SER A 1 218 ? -15.198 11.719 5.324 1.00 95.12 218 SER A O 1
ATOM 1799 N N . PHE A 1 219 ? -13.970 13.303 6.306 1.00 95.62 219 PHE A N 1
ATOM 1800 C CA . PHE A 1 219 ? -12.800 12.430 6.448 1.00 95.62 219 PHE A CA 1
ATOM 1801 C C . PHE A 1 219 ? -12.929 11.527 7.676 1.00 95.62 219 PHE A C 1
ATOM 1803 O O . PHE A 1 219 ? -13.250 11.988 8.773 1.00 95.62 219 PHE A O 1
ATOM 1810 N N . SER A 1 220 ? -12.631 10.245 7.486 1.00 97.06 220 SER A N 1
ATOM 1811 C CA . SER A 1 220 ? -12.639 9.244 8.548 1.00 97.06 220 SER A CA 1
ATOM 1812 C C . SER A 1 220 ? -11.563 9.534 9.590 1.00 97.06 220 SER A C 1
ATOM 1814 O O . SER A 1 220 ? -10.455 9.971 9.266 1.00 97.06 220 SER A O 1
ATOM 1816 N N . LYS A 1 221 ? -11.890 9.272 10.855 1.00 96.38 221 LYS A N 1
ATOM 1817 C CA . LYS A 1 221 ? -11.021 9.571 11.997 1.00 96.38 221 LYS A CA 1
ATOM 1818 C C . LYS A 1 221 ? -10.289 8.318 12.482 1.00 96.38 221 LYS A C 1
ATOM 1820 O O . LYS A 1 221 ? -10.827 7.217 12.334 1.00 96.38 221 LYS A O 1
ATOM 1825 N N . PRO A 1 222 ? -9.093 8.470 13.081 1.00 96.88 222 PRO A N 1
ATOM 1826 C CA . PRO A 1 222 ? -8.443 7.400 13.827 1.00 96.88 222 PRO A CA 1
ATOM 1827 C C . PRO A 1 222 ? -9.371 6.782 14.863 1.00 96.88 222 PRO A C 1
ATOM 1829 O O . PRO A 1 222 ? -10.160 7.491 15.482 1.00 96.88 222 PRO A O 1
ATOM 1832 N N . ILE A 1 223 ? -9.260 5.475 15.071 1.00 96.81 223 ILE A N 1
ATOM 1833 C CA . ILE A 1 223 ? -10.142 4.718 15.960 1.00 96.81 223 ILE A CA 1
ATOM 1834 C C . ILE A 1 223 ? -10.154 5.251 17.397 1.00 96.81 223 ILE A C 1
ATOM 1836 O O . ILE A 1 223 ? -11.210 5.315 18.017 1.00 96.81 223 ILE A O 1
ATOM 1840 N N . ASP A 1 224 ? -9.014 5.696 17.923 1.00 95.19 224 ASP A N 1
ATOM 1841 C CA . ASP A 1 224 ? -8.941 6.270 19.266 1.00 95.19 224 ASP A CA 1
ATOM 1842 C C . ASP A 1 224 ? -9.643 7.632 19.353 1.00 95.19 224 ASP A C 1
ATOM 1844 O O . ASP A 1 224 ? -10.295 7.921 20.354 1.00 95.19 224 ASP A O 1
ATOM 1848 N N . VAL A 1 225 ? -9.552 8.455 18.305 1.00 96.25 225 VAL A N 1
ATOM 1849 C CA . VAL A 1 225 ? -10.297 9.719 18.196 1.00 96.25 225 VAL A CA 1
ATOM 1850 C C . VAL A 1 225 ? -11.792 9.446 18.025 1.00 96.25 225 VAL A C 1
ATOM 1852 O O . VAL A 1 225 ? -12.604 10.055 18.714 1.00 96.25 225 VAL A O 1
ATOM 1855 N N . PHE A 1 226 ? -12.158 8.494 17.165 1.00 96.00 226 PHE A N 1
ATOM 1856 C CA . PHE A 1 226 ? -13.541 8.090 16.930 1.00 96.00 226 PHE A CA 1
ATOM 1857 C C . PHE A 1 226 ? -14.234 7.652 18.225 1.00 96.00 226 PHE A C 1
ATOM 1859 O O . PHE A 1 226 ? -15.328 8.134 18.507 1.00 96.00 226 PHE A O 1
ATOM 1866 N N . VAL A 1 227 ? -13.584 6.806 19.033 1.00 95.12 227 VAL A N 1
ATOM 1867 C CA . VAL A 1 227 ? -14.123 6.334 20.322 1.00 95.12 227 VAL A CA 1
ATOM 1868 C C . VAL A 1 227 ? -14.226 7.467 21.342 1.00 95.12 227 VAL A C 1
ATOM 1870 O O . VAL A 1 227 ? -15.235 7.569 22.033 1.00 95.12 227 VAL A O 1
ATOM 1873 N N . LYS A 1 228 ? -13.228 8.359 21.417 1.00 93.44 228 LYS A N 1
ATOM 1874 C CA . LYS A 1 228 ? -13.279 9.528 22.315 1.00 93.44 228 LYS A CA 1
ATOM 1875 C C . LYS A 1 228 ? -14.452 10.457 21.997 1.00 93.44 228 LYS A C 1
ATOM 1877 O O . LYS A 1 228 ? -15.072 10.985 22.914 1.00 93.44 228 LYS A O 1
ATOM 1882 N N . GLU A 1 229 ? -14.744 10.660 20.716 1.00 93.62 229 GLU A N 1
ATOM 1883 C CA . GLU A 1 229 ? -15.840 11.523 20.264 1.00 93.62 229 GLU A CA 1
ATOM 1884 C C . GLU A 1 229 ? -17.208 10.825 20.241 1.00 93.62 229 GLU A C 1
ATOM 1886 O O . GLU A 1 229 ? -18.227 11.501 20.349 1.00 93.62 229 GLU A O 1
ATOM 1891 N N . ASN A 1 230 ? -17.246 9.492 20.123 1.00 91.69 230 ASN A N 1
ATOM 1892 C CA . ASN A 1 230 ? -18.475 8.688 20.081 1.00 91.69 230 ASN A CA 1
ATOM 1893 C C . ASN A 1 230 ? -18.413 7.543 21.110 1.00 91.69 230 ASN A C 1
ATOM 1895 O O . ASN A 1 230 ? -18.284 6.376 20.724 1.00 91.69 230 ASN A O 1
ATOM 1899 N N . PRO A 1 231 ? -18.472 7.834 22.421 1.00 88.06 231 PRO A N 1
ATOM 1900 C CA . PRO A 1 231 ? -18.245 6.809 23.439 1.00 88.06 231 PRO A CA 1
ATOM 1901 C C . PRO A 1 231 ? -19.320 5.719 23.468 1.00 88.06 231 PRO A C 1
ATOM 1903 O O . PRO A 1 231 ? -19.030 4.586 23.822 1.00 88.06 231 PRO A O 1
ATOM 1906 N N . ASP A 1 232 ? -20.538 6.023 23.022 1.00 89.19 232 ASP A N 1
ATOM 1907 C CA . ASP A 1 232 ? -21.619 5.055 22.803 1.00 89.19 232 ASP A CA 1
ATOM 1908 C C . ASP A 1 232 ? -21.277 4.006 21.727 1.00 89.19 232 ASP A C 1
ATOM 1910 O O . ASP A 1 232 ? -21.823 2.904 21.724 1.00 89.19 232 ASP A O 1
ATOM 1914 N N . LYS A 1 233 ? -20.330 4.314 20.831 1.00 90.31 233 LYS A N 1
ATOM 1915 C CA . LYS A 1 233 ? -19.872 3.434 19.741 1.00 90.31 233 LYS A CA 1
ATOM 1916 C C . LYS A 1 233 ? -18.566 2.707 20.054 1.00 90.31 233 LYS A C 1
ATOM 1918 O O . LYS A 1 233 ? -18.006 2.046 19.179 1.00 90.31 233 LYS A O 1
ATOM 1923 N N . ALA A 1 234 ? -18.099 2.789 21.296 1.00 89.12 234 ALA A N 1
ATOM 1924 C CA . ALA A 1 234 ? -16.947 2.063 21.822 1.00 89.12 234 ALA A CA 1
ATOM 1925 C C . ALA A 1 234 ? -16.987 0.556 21.507 1.00 89.12 234 ALA A C 1
ATOM 1927 O O . ALA A 1 234 ? -16.066 0.021 20.886 1.00 89.12 234 ALA A O 1
ATOM 1928 N N . GLY A 1 235 ? -18.089 -0.116 21.865 1.00 92.31 235 GLY A N 1
ATOM 1929 C CA . GLY A 1 235 ? -18.273 -1.546 21.596 1.00 92.31 235 GLY A CA 1
ATOM 1930 C C . GLY A 1 235 ? -18.195 -1.866 20.103 1.00 92.31 235 GLY A C 1
ATOM 1931 O O . GLY A 1 235 ? -17.495 -2.796 19.700 1.00 92.31 235 GLY A O 1
ATOM 1932 N N . ARG A 1 236 ? -18.798 -1.015 19.261 1.00 94.50 236 ARG A N 1
ATOM 1933 C CA . ARG A 1 236 ? -18.723 -1.161 17.804 1.00 94.50 236 ARG A CA 1
ATOM 1934 C C . ARG A 1 236 ? -17.289 -1.026 17.289 1.00 94.50 236 ARG A C 1
ATOM 1936 O O . ARG A 1 236 ? -16.894 -1.777 16.406 1.00 94.50 236 ARG A O 1
ATOM 1943 N N . ALA A 1 237 ? -16.481 -0.120 17.836 1.00 95.69 237 ALA A N 1
ATOM 1944 C CA . ALA A 1 237 ? -15.079 0.018 17.439 1.00 95.69 237 ALA A CA 1
ATOM 1945 C C . ALA A 1 237 ? -1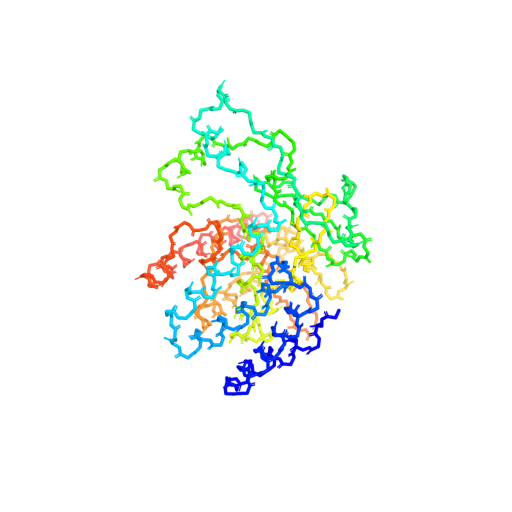4.252 -1.250 17.741 1.00 95.69 237 ALA A C 1
ATOM 1947 O O . ALA A 1 237 ? -13.419 -1.648 16.923 1.00 95.69 237 ALA A O 1
ATOM 1948 N N . LEU A 1 238 ? -14.509 -1.917 18.872 1.00 96.62 238 LEU A N 1
ATOM 1949 C CA . LEU A 1 238 ? -13.874 -3.196 19.215 1.00 96.62 238 LEU A CA 1
ATOM 1950 C C . LEU A 1 238 ? -14.320 -4.335 18.286 1.00 96.62 238 LEU A C 1
ATOM 1952 O O . LEU A 1 238 ? -13.491 -5.145 17.868 1.00 96.62 238 LEU A O 1
ATOM 1956 N N . GLU A 1 239 ? -15.601 -4.378 17.910 1.00 97.19 239 GLU A N 1
ATOM 1957 C CA . GLU A 1 239 ? -16.099 -5.319 16.899 1.00 97.19 239 GLU A CA 1
ATOM 1958 C C . GLU A 1 239 ? -15.413 -5.107 15.549 1.00 97.19 239 GLU A C 1
ATOM 1960 O O . GLU A 1 239 ? -14.944 -6.066 14.945 1.00 97.19 239 GLU A O 1
ATOM 1965 N N . LEU A 1 240 ? -15.277 -3.855 15.105 1.00 97.94 240 LEU A N 1
ATOM 1966 C CA . LEU A 1 240 ? -14.600 -3.532 13.850 1.00 97.94 240 LEU A CA 1
ATOM 1967 C C . LEU A 1 240 ? -13.123 -3.959 13.848 1.00 97.94 240 LEU A C 1
ATOM 1969 O O . LEU A 1 240 ? -12.615 -4.388 12.810 1.00 97.94 240 LEU A O 1
ATOM 1973 N N . LEU A 1 241 ? -12.425 -3.857 14.987 1.00 97.69 241 LEU A N 1
ATOM 1974 C CA . LEU A 1 241 ? -11.053 -4.361 15.124 1.00 97.69 241 LEU A CA 1
ATOM 1975 C C . LEU A 1 241 ? -10.993 -5.879 14.960 1.00 97.69 241 LEU A C 1
ATOM 1977 O O . LEU A 1 241 ? -10.084 -6.383 14.299 1.00 97.69 241 LEU A O 1
ATOM 1981 N N . ARG A 1 242 ? -11.964 -6.596 15.533 1.00 98.00 242 ARG A N 1
ATOM 1982 C CA . ARG A 1 242 ? -12.077 -8.049 15.386 1.00 98.00 242 ARG A CA 1
ATOM 1983 C C . ARG A 1 242 ? -12.396 -8.437 13.943 1.00 98.00 242 ARG A C 1
ATOM 1985 O O . ARG A 1 242 ? -11.696 -9.276 13.390 1.00 98.00 242 ARG A O 1
ATOM 1992 N N . GLU A 1 243 ? -13.358 -7.763 13.307 1.00 98.12 243 GLU A N 1
ATOM 1993 C CA . GLU A 1 243 ? -13.692 -7.954 11.886 1.00 98.12 243 GLU A CA 1
ATOM 1994 C C . GLU A 1 243 ? -12.453 -7.773 10.991 1.00 98.12 243 GLU A C 1
ATOM 1996 O O . GLU A 1 243 ? -12.184 -8.605 10.123 1.00 98.12 243 GLU A O 1
ATOM 2001 N N . LEU A 1 244 ? -11.663 -6.715 11.222 1.00 97.88 244 LEU A N 1
ATOM 2002 C CA . LEU A 1 244 ? -10.407 -6.487 10.505 1.00 97.88 244 LEU A CA 1
ATOM 2003 C C . LEU A 1 244 ? -9.404 -7.623 10.748 1.00 97.88 244 LEU A C 1
ATOM 2005 O O . LEU A 1 244 ? -8.786 -8.108 9.801 1.00 97.88 244 LEU A O 1
ATOM 2009 N N . TYR A 1 245 ? -9.209 -8.035 12.000 1.00 97.50 245 TYR A N 1
ATOM 2010 C CA . TYR A 1 245 ? -8.280 -9.113 12.336 1.00 97.50 245 TYR A CA 1
ATOM 2011 C C . TYR A 1 245 ? -8.671 -10.430 11.647 1.00 97.50 245 TYR A C 1
ATOM 2013 O O . TYR A 1 245 ? -7.834 -11.054 10.991 1.00 97.50 245 TYR A O 1
ATOM 2021 N N . ASP A 1 246 ? -9.948 -10.805 11.704 1.00 97.56 246 ASP A N 1
ATOM 2022 C CA . ASP A 1 246 ? -10.475 -12.017 11.071 1.00 97.56 246 ASP A CA 1
ATOM 2023 C C . ASP A 1 246 ? -10.345 -11.957 9.541 1.00 97.56 246 ASP A C 1
ATOM 2025 O O . ASP A 1 246 ? -9.949 -12.937 8.893 1.00 97.56 246 ASP A O 1
ATOM 2029 N N . PHE A 1 247 ? -10.591 -10.786 8.943 1.00 96.88 247 PHE A N 1
ATOM 2030 C CA . PHE A 1 247 ? -10.347 -10.543 7.522 1.00 96.88 247 PHE A CA 1
ATOM 2031 C C . PHE A 1 247 ? -8.875 -10.773 7.150 1.00 96.88 247 PHE A C 1
ATOM 2033 O O . PHE A 1 247 ? -8.575 -11.451 6.164 1.00 96.88 247 PHE A O 1
ATOM 2040 N N . LEU A 1 248 ? -7.941 -10.247 7.943 1.00 94.75 248 LEU A N 1
ATOM 2041 C CA . LEU A 1 248 ? -6.511 -10.403 7.685 1.00 94.75 248 LEU A CA 1
ATOM 2042 C C . LEU A 1 248 ? -6.080 -11.870 7.787 1.00 94.75 248 LEU A C 1
ATOM 2044 O O . LEU A 1 248 ? -5.403 -12.375 6.889 1.00 94.75 248 LEU A O 1
ATOM 2048 N N . VAL A 1 249 ? -6.508 -12.578 8.835 1.00 93.81 249 VAL A N 1
ATOM 2049 C CA . VAL A 1 249 ? -6.170 -13.993 9.050 1.00 93.81 249 VAL A CA 1
ATOM 2050 C C . VAL A 1 249 ? -6.729 -14.872 7.930 1.00 93.81 249 VAL A C 1
ATOM 2052 O O . VAL A 1 249 ? -5.979 -15.656 7.340 1.00 93.81 249 VAL A O 1
ATOM 2055 N N . SER A 1 250 ? -8.007 -14.706 7.577 1.00 94.19 250 SER A N 1
ATOM 2056 C CA . SER A 1 250 ? -8.666 -15.494 6.521 1.00 94.19 250 SER A CA 1
ATOM 2057 C C . SER A 1 250 ? -8.005 -15.328 5.147 1.00 94.19 250 SER A C 1
ATOM 2059 O O . SER A 1 250 ? -7.879 -16.298 4.399 1.00 94.19 250 SER A O 1
ATOM 2061 N N . HIS A 1 251 ? -7.479 -14.138 4.842 1.00 90.94 251 HIS A N 1
ATOM 2062 C CA . HIS A 1 251 ? -6.771 -13.853 3.587 1.00 90.94 251 HIS A CA 1
ATOM 2063 C C . HIS A 1 251 ? -5.248 -14.066 3.667 1.00 90.94 251 HIS A C 1
ATOM 2065 O O . HIS A 1 251 ? -4.516 -13.781 2.704 1.00 90.94 251 HIS A O 1
ATOM 2071 N N . LYS A 1 252 ? -4.738 -14.586 4.793 1.00 89.06 252 LYS A N 1
ATOM 2072 C CA . LYS A 1 252 ? -3.298 -14.776 5.049 1.00 89.06 252 LYS A CA 1
ATOM 2073 C C . LYS A 1 252 ? -2.521 -13.469 4.834 1.00 89.06 252 LYS A C 1
ATOM 2075 O O . LYS A 1 252 ? -1.511 -13.422 4.123 1.00 89.06 252 LYS A O 1
ATOM 2080 N N . LEU A 1 253 ? -3.056 -12.377 5.367 1.00 88.69 253 LEU A N 1
ATOM 2081 C CA . LEU A 1 253 ? -2.458 -11.050 5.372 1.00 88.69 253 LEU A CA 1
ATOM 2082 C C . LEU A 1 253 ? -1.840 -10.784 6.739 1.00 88.69 253 LEU A C 1
ATOM 2084 O O . LEU A 1 253 ? -2.434 -11.077 7.771 1.00 88.69 253 LEU A O 1
ATOM 2088 N N . VAL A 1 254 ? -0.640 -10.208 6.728 1.00 87.44 254 VAL A N 1
ATOM 2089 C CA . VAL A 1 254 ? 0.056 -9.783 7.941 1.00 87.44 254 VAL A CA 1
ATOM 2090 C C . VAL A 1 254 ? 0.410 -8.314 7.785 1.00 87.44 254 VAL A C 1
ATOM 2092 O O . VAL A 1 254 ? 1.248 -7.959 6.950 1.00 87.44 254 VAL A O 1
ATOM 2095 N N . ILE A 1 255 ? -0.235 -7.473 8.589 1.00 89.31 255 ILE A N 1
ATOM 2096 C CA . ILE A 1 255 ? 0.111 -6.060 8.758 1.00 89.31 255 ILE A CA 1
ATOM 2097 C C . ILE A 1 255 ? 0.756 -5.860 10.128 1.00 89.31 255 ILE A C 1
ATOM 2099 O O . ILE A 1 255 ? 0.594 -6.679 11.030 1.00 89.31 255 ILE A O 1
ATOM 2103 N N . TYR A 1 256 ? 1.507 -4.776 10.276 1.00 83.94 256 TYR A N 1
ATOM 2104 C CA . TYR A 1 256 ? 2.146 -4.429 11.542 1.00 83.94 256 TYR A CA 1
ATOM 2105 C C . TYR A 1 256 ? 1.925 -2.959 11.858 1.00 83.94 256 TYR A C 1
ATOM 2107 O O . TYR A 1 256 ? 1.366 -2.243 11.032 1.00 83.94 256 TYR A O 1
ATOM 2115 N N . ASP A 1 257 ? 2.481 -2.521 12.988 1.00 84.69 257 ASP A N 1
ATOM 2116 C CA . ASP A 1 257 ? 2.311 -1.172 13.525 1.00 84.69 257 ASP A CA 1
ATOM 2117 C C . ASP A 1 257 ? 0.897 -0.977 14.091 1.00 84.69 257 ASP A C 1
ATOM 2119 O O . ASP A 1 257 ? 0.336 0.117 14.051 1.00 84.69 257 ASP A O 1
ATOM 2123 N N . TRP A 1 258 ? 0.324 -2.049 14.667 1.00 91.38 258 TRP A N 1
ATOM 2124 C CA . TRP A 1 258 ? -0.956 -1.958 15.385 1.00 91.38 258 TRP A CA 1
ATOM 2125 C C . TRP A 1 258 ? -0.862 -1.068 16.622 1.00 91.38 258 TRP A C 1
ATOM 2127 O O . TRP A 1 258 ? -1.853 -0.494 17.057 1.00 91.38 258 TRP A O 1
ATOM 2137 N N . ALA A 1 259 ? 0.345 -0.897 17.165 1.00 85.62 259 ALA A N 1
ATOM 2138 C CA . ALA A 1 259 ? 0.596 -0.030 18.308 1.00 85.62 259 ALA A CA 1
ATOM 2139 C C . ALA A 1 259 ? 0.250 1.450 18.048 1.00 85.62 259 ALA A C 1
ATOM 2141 O O . ALA A 1 259 ? 0.129 2.215 19.010 1.00 85.62 259 ALA A O 1
ATOM 2142 N N . ASN A 1 260 ? 0.087 1.855 16.783 1.00 90.31 260 ASN A N 1
ATOM 2143 C CA . ASN A 1 260 ? -0.276 3.207 16.387 1.00 90.31 260 ASN A CA 1
ATOM 2144 C C . ASN A 1 260 ? -1.754 3.296 15.938 1.00 90.31 260 ASN A C 1
ATOM 2146 O O . ASN A 1 260 ? -2.057 3.026 14.774 1.00 90.31 260 ASN A O 1
ATOM 2150 N N . PRO A 1 261 ? -2.685 3.740 16.810 1.00 93.19 261 PRO A N 1
ATOM 2151 C CA . PRO A 1 261 ? -4.105 3.866 16.468 1.00 93.19 261 PRO A CA 1
ATOM 2152 C C . PRO A 1 261 ? -4.382 4.823 15.300 1.00 93.19 261 PRO A C 1
ATOM 2154 O O . PRO A 1 261 ? -5.396 4.672 14.624 1.00 93.19 261 PRO A O 1
ATOM 2157 N N . ALA A 1 262 ? -3.473 5.769 15.022 1.00 92.06 262 ALA A N 1
ATOM 2158 C CA . ALA A 1 262 ? -3.598 6.708 13.906 1.00 92.06 262 ALA A CA 1
ATOM 2159 C C . ALA A 1 262 ? -3.641 6.015 12.535 1.00 92.06 262 ALA A C 1
ATOM 2161 O O . ALA A 1 262 ? -4.151 6.591 11.575 1.00 92.06 262 ALA A O 1
ATOM 2162 N N . ASN A 1 263 ? -3.147 4.776 12.450 1.00 93.00 263 ASN A N 1
ATOM 2163 C CA . ASN A 1 263 ? -3.178 3.984 11.226 1.00 93.00 263 ASN A CA 1
ATOM 2164 C C . ASN A 1 263 ? -4.535 3.303 10.976 1.00 93.00 263 ASN A C 1
ATOM 2166 O O . ASN A 1 263 ? -4.748 2.772 9.893 1.00 93.00 263 ASN A O 1
ATOM 2170 N N . PHE A 1 264 ? -5.463 3.305 11.937 1.00 96.94 264 PHE A N 1
ATOM 2171 C CA . PHE A 1 264 ? -6.733 2.579 11.851 1.00 96.94 264 PHE A CA 1
ATOM 2172 C C . PHE A 1 264 ? -7.881 3.580 11.783 1.00 96.94 264 PHE A C 1
ATOM 2174 O O . PHE A 1 264 ? -8.336 4.077 12.811 1.00 96.94 264 PHE A O 1
ATOM 2181 N N . LEU A 1 265 ? -8.336 3.907 10.573 1.00 97.56 265 LEU A N 1
ATOM 2182 C CA . LEU A 1 265 ? -9.403 4.885 10.372 1.00 97.56 265 LEU A CA 1
ATOM 2183 C C . LEU A 1 265 ? -10.768 4.202 10.344 1.00 97.56 265 LEU A C 1
ATOM 2185 O O . LEU A 1 265 ? -10.951 3.216 9.634 1.00 97.56 265 LEU A O 1
ATOM 2189 N N . VAL A 1 266 ? -11.744 4.746 11.069 1.00 98.00 266 VAL A N 1
ATOM 2190 C CA . VAL A 1 266 ? -13.123 4.239 11.064 1.00 98.00 266 VAL A CA 1
ATOM 2191 C C . VAL A 1 266 ? -13.893 4.919 9.937 1.00 98.00 266 VAL A C 1
ATOM 2193 O O . VAL A 1 266 ? -14.262 6.089 10.042 1.00 98.00 266 VAL A O 1
ATOM 2196 N N . ARG A 1 267 ? -14.118 4.186 8.842 1.00 97.50 267 ARG A N 1
ATOM 2197 C CA . ARG A 1 267 ? -14.955 4.624 7.725 1.00 97.50 267 ARG A CA 1
ATOM 2198 C C . ARG A 1 267 ? -16.409 4.338 8.038 1.00 97.50 267 ARG A C 1
ATOM 2200 O O . ARG A 1 267 ? -16.796 3.175 8.117 1.00 97.50 267 ARG A O 1
ATOM 2207 N N . GLN A 1 268 ? -17.198 5.396 8.150 1.00 96.38 268 GLN A N 1
ATOM 2208 C CA . GLN A 1 268 ? -18.614 5.301 8.464 1.00 96.38 268 GLN A CA 1
ATOM 2209 C C . GLN A 1 268 ? -19.459 5.187 7.194 1.00 96.38 268 GLN A C 1
ATOM 2211 O O . GLN A 1 268 ? -19.286 5.973 6.256 1.00 96.38 268 GLN A O 1
ATOM 2216 N N . SER A 1 269 ? -20.374 4.218 7.160 1.00 95.44 269 SER A N 1
ATOM 2217 C CA . SER A 1 269 ? -21.306 4.029 6.044 1.00 95.44 269 SER A CA 1
ATOM 2218 C C . SER A 1 269 ? -22.621 3.416 6.510 1.00 95.44 269 SER A C 1
ATOM 2220 O O . SER A 1 269 ? -22.661 2.315 7.051 1.00 95.44 269 SER A O 1
ATOM 2222 N N . LYS A 1 270 ? -23.724 4.109 6.217 1.00 91.88 270 LYS A N 1
ATOM 2223 C CA . LYS A 1 270 ? -25.087 3.621 6.438 1.00 91.88 270 LYS A CA 1
ATOM 2224 C C . LYS A 1 270 ? -25.455 2.505 5.463 1.00 91.88 270 LYS A C 1
ATOM 2226 O O . LYS A 1 270 ? -26.189 1.602 5.843 1.00 91.88 270 LYS A O 1
ATOM 2231 N N . SER A 1 271 ? -24.965 2.559 4.221 1.00 92.00 271 SER A N 1
ATOM 2232 C CA . SER A 1 271 ? -25.322 1.573 3.191 1.00 92.00 271 SER A CA 1
ATOM 2233 C C . SER A 1 271 ? -24.502 0.283 3.255 1.00 92.00 271 SER A C 1
ATOM 2235 O O . SER A 1 271 ? -25.031 -0.787 2.963 1.00 92.00 271 SER A O 1
ATOM 2237 N N . LYS A 1 272 ? -23.217 0.364 3.623 1.00 89.06 272 LYS A N 1
ATOM 2238 C CA . LYS A 1 272 ? -22.287 -0.784 3.620 1.00 89.06 272 LYS A CA 1
ATOM 2239 C C . LYS A 1 272 ? -21.847 -1.239 5.010 1.00 89.06 272 LYS A C 1
ATOM 2241 O O . LYS A 1 272 ? -21.151 -2.246 5.120 1.00 89.06 272 LYS A O 1
ATOM 2246 N N . GLY A 1 273 ? -22.252 -0.511 6.047 1.00 93.88 273 GLY A N 1
ATOM 2247 C CA . GLY A 1 273 ? -21.745 -0.680 7.400 1.00 93.88 273 GLY A CA 1
ATOM 2248 C C . GLY A 1 273 ? -20.361 -0.059 7.580 1.00 93.88 273 GLY A C 1
ATOM 2249 O O . GLY A 1 273 ? -19.582 0.100 6.634 1.00 93.88 273 GLY A O 1
ATOM 2250 N N . ASP A 1 274 ? -20.058 0.295 8.825 1.00 96.88 274 ASP A N 1
ATOM 2251 C CA . ASP A 1 274 ? -18.768 0.869 9.187 1.00 96.88 274 ASP A CA 1
ATOM 2252 C C . ASP A 1 274 ? -17.643 -0.160 9.001 1.00 96.88 274 ASP A C 1
ATOM 2254 O O . ASP A 1 274 ? -17.842 -1.360 9.208 1.00 96.88 274 ASP A O 1
ATOM 2258 N N . LYS A 1 275 ? -16.449 0.306 8.617 1.00 97.75 275 LYS A N 1
ATOM 2259 C CA . LYS A 1 275 ? -15.250 -0.529 8.441 1.00 97.75 275 LYS A CA 1
ATOM 2260 C C . LYS A 1 275 ? -14.007 0.186 8.944 1.00 97.75 275 LYS A C 1
ATOM 2262 O O . LYS A 1 275 ? -13.874 1.394 8.766 1.00 97.75 275 LYS A O 1
ATOM 2267 N N . ILE A 1 276 ? -13.056 -0.562 9.503 1.00 98.12 276 ILE A N 1
ATOM 2268 C CA . ILE A 1 276 ? -11.709 -0.030 9.725 1.00 98.12 276 ILE A CA 1
ATOM 2269 C C . ILE A 1 276 ? -10.913 -0.136 8.435 1.00 98.12 276 ILE A C 1
ATOM 2271 O O . ILE A 1 276 ? -10.727 -1.232 7.903 1.00 98.12 276 ILE A O 1
ATOM 2275 N N . VAL A 1 277 ? -10.407 1.004 7.979 1.00 97.25 277 VAL A N 1
ATOM 2276 C CA . VAL A 1 277 ? -9.465 1.106 6.874 1.00 97.25 277 VAL A CA 1
ATOM 2277 C C . VAL A 1 277 ? -8.083 1.410 7.436 1.00 97.25 277 VAL A C 1
ATOM 2279 O O . VAL A 1 277 ? -7.874 2.429 8.096 1.00 97.25 277 VAL A O 1
ATOM 2282 N N . VAL A 1 278 ? -7.137 0.514 7.172 1.00 95.56 278 VAL A N 1
ATOM 2283 C CA . VAL A 1 278 ? -5.754 0.642 7.621 1.00 95.56 278 VAL A CA 1
ATOM 2284 C C . VAL A 1 278 ? -4.993 1.519 6.637 1.00 95.56 278 VAL A C 1
ATOM 2286 O O . VAL A 1 278 ? -4.734 1.127 5.496 1.00 95.56 278 VAL A O 1
ATOM 2289 N N . VAL A 1 279 ? -4.635 2.720 7.079 1.00 90.25 279 VAL A N 1
ATOM 2290 C CA . VAL A 1 279 ? -3.726 3.605 6.353 1.00 90.25 279 VAL A CA 1
ATOM 2291 C C . VAL A 1 279 ? -2.283 3.259 6.692 1.00 90.25 279 VAL A C 1
ATOM 2293 O O . VAL A 1 279 ? -1.993 2.681 7.732 1.00 90.25 279 VAL A O 1
ATOM 2296 N N . ASP A 1 280 ? -1.373 3.598 5.779 1.00 83.06 280 ASP A N 1
ATOM 2297 C CA . ASP A 1 280 ? 0.030 3.175 5.877 1.00 83.06 280 ASP A CA 1
ATOM 2298 C C . ASP A 1 280 ? 0.153 1.650 5.987 1.00 83.06 280 ASP A C 1
ATOM 2300 O O . ASP A 1 280 ? 0.696 1.115 6.945 1.00 83.06 280 ASP A O 1
ATOM 2304 N N . TRP A 1 281 ? -0.403 0.952 4.987 1.00 81.38 281 TRP A N 1
ATOM 2305 C CA . TRP A 1 281 ? -0.458 -0.508 4.881 1.00 81.38 281 TRP A CA 1
ATOM 2306 C C . TRP A 1 281 ? 0.936 -1.153 4.914 1.00 81.38 281 TRP A C 1
ATOM 2308 O O . TRP A 1 281 ? 1.522 -1.528 3.894 1.00 81.38 281 TRP A O 1
ATOM 2318 N N . LYS A 1 282 ? 1.494 -1.288 6.117 1.00 75.62 282 LYS A N 1
ATOM 2319 C CA . LYS A 1 282 ? 2.805 -1.882 6.329 1.00 75.62 282 LYS A CA 1
ATOM 2320 C C . LYS A 1 282 ? 2.643 -3.381 6.435 1.00 75.62 282 LYS A C 1
ATOM 2322 O O . LYS A 1 282 ? 2.314 -3.905 7.498 1.00 75.62 282 LYS A O 1
ATOM 2327 N N . THR A 1 283 ? 3.028 -4.096 5.392 1.00 69.50 283 THR A N 1
ATOM 2328 C CA . THR A 1 283 ? 3.181 -5.556 5.420 1.00 69.50 283 THR A CA 1
ATOM 2329 C C . THR A 1 283 ? 4.641 -5.942 5.338 1.00 69.50 283 THR A C 1
ATOM 2331 O O . THR A 1 283 ? 5.526 -5.109 5.124 1.00 69.50 283 THR A O 1
ATOM 2334 N N . GLU A 1 284 ? 4.898 -7.231 5.483 1.00 58.38 284 GLU A N 1
ATOM 2335 C CA . GLU A 1 284 ? 6.143 -7.793 4.984 1.00 58.38 284 GLU A CA 1
ATOM 2336 C C . GLU A 1 284 ? 6.255 -7.626 3.476 1.00 58.38 284 GLU A C 1
ATOM 2338 O O . GLU A 1 284 ? 5.254 -7.724 2.761 1.00 58.38 284 GLU A O 1
ATOM 2343 N N . GLY A 1 285 ? 7.463 -7.330 3.008 1.00 51.97 285 GLY A N 1
ATOM 2344 C CA . GLY A 1 285 ? 7.710 -6.979 1.615 1.00 51.97 285 GLY A CA 1
ATOM 2345 C C . GLY A 1 285 ? 7.567 -5.491 1.307 1.00 51.97 285 GLY A C 1
ATOM 2346 O O . GLY A 1 285 ? 7.837 -5.115 0.179 1.00 51.97 285 GLY A O 1
ATOM 2347 N N . THR A 1 286 ? 7.206 -4.635 2.270 1.00 56.69 286 THR A N 1
ATOM 2348 C CA . THR A 1 286 ? 7.468 -3.188 2.153 1.00 56.69 286 THR A CA 1
ATOM 2349 C C . THR A 1 286 ? 8.931 -2.910 2.502 1.00 56.69 286 THR A C 1
ATOM 2351 O O . THR A 1 286 ? 9.493 -3.603 3.348 1.00 56.69 286 THR A O 1
ATOM 2354 N N . ALA A 1 287 ? 9.556 -1.905 1.871 1.00 50.75 287 ALA A N 1
ATOM 2355 C CA . ALA A 1 287 ? 10.975 -1.578 2.106 1.00 50.75 287 ALA A CA 1
ATOM 2356 C C . ALA A 1 287 ? 11.295 -1.314 3.590 1.00 50.75 287 ALA A C 1
ATOM 2358 O O . ALA A 1 287 ? 12.405 -1.564 4.030 1.00 50.75 287 ALA A O 1
ATOM 2359 N N . ASP A 1 288 ? 10.284 -0.903 4.361 1.00 51.06 288 ASP A N 1
ATOM 2360 C CA . ASP A 1 288 ? 10.370 -0.623 5.791 1.00 51.06 288 ASP A CA 1
ATOM 2361 C C . ASP A 1 288 ? 10.500 -1.874 6.691 1.00 51.06 288 ASP A C 1
ATOM 2363 O O . ASP A 1 288 ? 10.625 -1.707 7.906 1.00 51.06 288 ASP A O 1
ATOM 2367 N N . LYS A 1 289 ? 10.392 -3.105 6.158 1.00 58.28 289 LYS A N 1
ATOM 2368 C CA . LYS A 1 289 ? 10.508 -4.348 6.946 1.00 58.28 289 LYS A CA 1
ATOM 2369 C C . LYS A 1 289 ? 11.651 -5.217 6.463 1.00 58.28 289 LYS A C 1
ATOM 2371 O O . LYS A 1 289 ? 11.549 -5.952 5.486 1.00 58.28 289 LYS A O 1
ATOM 2376 N N . ASP A 1 290 ? 12.705 -5.149 7.255 1.00 52.41 290 ASP A N 1
ATOM 2377 C CA . ASP A 1 290 ? 14.046 -5.620 6.949 1.00 52.41 290 ASP A CA 1
ATOM 2378 C C . ASP A 1 290 ? 14.200 -7.144 6.857 1.00 52.41 290 ASP A C 1
ATOM 2380 O O . ASP A 1 290 ? 15.152 -7.649 6.259 1.00 52.41 290 ASP A O 1
ATOM 2384 N N . ILE A 1 291 ? 13.259 -7.893 7.441 1.00 60.72 291 ILE A N 1
ATOM 2385 C CA . ILE A 1 291 ? 13.247 -9.357 7.437 1.00 60.72 291 ILE A CA 1
ATOM 2386 C C . ILE A 1 291 ? 11.841 -9.828 7.041 1.00 60.72 291 ILE A C 1
ATOM 2388 O O . ILE A 1 291 ? 10.884 -9.519 7.759 1.00 60.72 291 ILE A O 1
ATOM 2392 N N . PRO A 1 292 ? 11.692 -10.594 5.944 1.00 62.66 292 PRO A N 1
ATOM 2393 C CA . PRO A 1 292 ? 10.411 -11.158 5.532 1.00 62.66 292 PRO A CA 1
ATOM 2394 C C . PRO A 1 292 ? 10.066 -12.384 6.400 1.00 62.66 292 PRO A C 1
ATOM 2396 O O . PRO A 1 292 ? 10.114 -13.531 5.953 1.00 62.66 292 PRO A O 1
ATOM 2399 N N . LEU A 1 293 ? 9.781 -12.150 7.686 1.00 65.38 293 LEU A N 1
ATOM 2400 C CA . LEU A 1 293 ? 9.477 -13.177 8.688 1.00 65.38 293 LEU A CA 1
ATOM 2401 C C . LEU A 1 293 ? 8.308 -14.100 8.325 1.00 65.38 293 LEU A C 1
ATOM 2403 O O . LEU A 1 293 ? 8.319 -15.236 8.746 1.00 65.38 293 LEU A O 1
ATOM 2407 N N . ARG A 1 294 ? 7.321 -13.674 7.559 1.00 66.81 294 ARG A N 1
ATOM 2408 C CA . ARG A 1 294 ? 6.206 -14.425 6.983 1.00 66.81 294 ARG A CA 1
ATOM 2409 C C . ARG A 1 294 ? 6.695 -15.384 5.926 1.00 66.81 294 ARG A C 1
ATOM 2411 O O . ARG A 1 294 ? 6.187 -16.494 5.870 1.00 66.81 294 ARG A O 1
ATOM 2418 N N . ASP A 1 295 ? 7.642 -14.970 5.092 1.00 65.12 295 ASP A N 1
ATOM 2419 C CA . ASP A 1 295 ? 8.144 -15.832 4.023 1.00 65.12 295 ASP A CA 1
ATOM 2420 C C . ASP A 1 295 ? 9.079 -16.916 4.595 1.00 65.12 295 ASP A C 1
ATOM 2422 O O . ASP A 1 295 ? 9.177 -18.002 4.031 1.00 65.12 295 ASP A O 1
ATOM 2426 N N . ILE A 1 296 ? 9.721 -16.651 5.742 1.00 69.25 296 ILE A N 1
ATOM 2427 C CA . ILE A 1 296 ? 10.619 -17.595 6.430 1.00 69.25 296 ILE A CA 1
ATOM 2428 C C . ILE A 1 296 ? 9.887 -18.396 7.533 1.00 69.25 296 ILE A C 1
ATOM 2430 O O . ILE A 1 296 ? 10.068 -19.602 7.662 1.00 69.25 296 ILE A O 1
ATOM 2434 N N . PHE A 1 297 ? 9.040 -17.734 8.321 1.00 82.44 297 PHE A N 1
ATOM 2435 C CA . PHE A 1 297 ? 8.340 -18.233 9.514 1.00 82.44 297 PHE A CA 1
ATOM 2436 C C . PHE A 1 297 ? 6.898 -17.668 9.638 1.00 82.44 297 PHE A C 1
ATOM 2438 O O . PHE A 1 297 ? 6.610 -16.871 10.543 1.00 82.44 297 PHE A O 1
ATOM 2445 N N . PRO A 1 298 ? 5.943 -18.113 8.796 1.00 81.00 298 PRO A N 1
ATOM 2446 C CA . PRO A 1 298 ? 4.565 -17.600 8.776 1.00 81.00 298 PRO A CA 1
ATOM 2447 C C . PRO A 1 298 ? 3.876 -17.562 10.150 1.00 81.00 298 PRO A C 1
ATOM 2449 O O . PRO A 1 298 ? 3.168 -16.610 10.476 1.00 81.00 298 PRO A O 1
ATOM 2452 N N . ALA A 1 299 ? 4.115 -18.581 10.980 1.00 86.38 299 ALA A N 1
ATOM 2453 C CA . ALA A 1 299 ? 3.533 -18.682 12.315 1.00 86.38 299 ALA A CA 1
ATOM 2454 C C . ALA A 1 299 ? 4.052 -17.602 13.280 1.00 86.38 299 ALA A C 1
ATOM 2456 O O . ALA A 1 299 ? 3.284 -17.088 14.092 1.00 86.38 299 ALA A O 1
ATOM 2457 N N . LEU A 1 300 ? 5.333 -17.223 13.187 1.00 85.75 300 LEU A N 1
ATOM 2458 C CA . LEU A 1 300 ? 5.909 -16.165 14.025 1.00 85.75 300 LEU A CA 1
ATOM 2459 C C . LEU A 1 300 ? 5.390 -14.788 13.613 1.00 85.75 300 LEU A C 1
ATOM 2461 O O . LEU A 1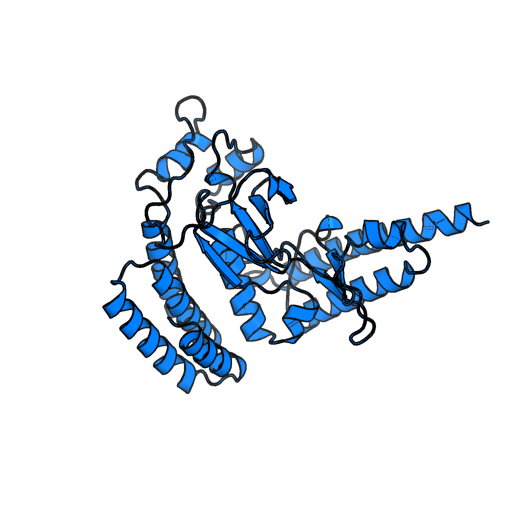 300 ? 5.073 -13.975 14.481 1.00 85.75 300 LEU A O 1
ATOM 2465 N N . ALA A 1 301 ? 5.258 -14.545 12.306 1.00 85.38 301 ALA A N 1
ATOM 2466 C CA . ALA A 1 301 ? 4.671 -13.318 11.778 1.00 85.38 301 ALA A CA 1
ATOM 2467 C C . ALA A 1 301 ? 3.221 -13.139 12.258 1.00 85.38 301 ALA A C 1
ATOM 2469 O O . ALA A 1 301 ? 2.867 -12.078 12.775 1.00 85.38 301 ALA A O 1
ATOM 2470 N N . LEU A 1 302 ? 2.411 -14.203 12.177 1.00 89.38 302 LEU A N 1
ATOM 2471 C CA . LEU A 1 302 ? 1.048 -14.206 12.705 1.00 89.38 302 LEU A CA 1
ATOM 2472 C C . LEU A 1 302 ? 1.035 -13.972 14.219 1.00 89.38 302 LEU A C 1
ATOM 2474 O O . LEU A 1 302 ? 0.343 -13.074 14.680 1.00 89.38 302 LEU A O 1
ATOM 2478 N N . LYS A 1 303 ? 1.852 -14.705 14.986 1.00 90.62 303 LYS A N 1
ATOM 2479 C CA . LYS A 1 303 ? 1.938 -14.546 16.447 1.00 90.62 303 LYS A CA 1
ATOM 2480 C C . LYS A 1 303 ? 2.281 -13.111 16.851 1.00 90.62 303 LYS A C 1
ATOM 2482 O O . LYS A 1 303 ? 1.689 -12.580 17.789 1.00 90.62 303 LYS A O 1
ATOM 2487 N N . LYS A 1 304 ? 3.217 -12.475 16.141 1.00 88.75 304 LYS A N 1
ATOM 2488 C CA . LYS A 1 304 ? 3.569 -11.072 16.366 1.00 88.75 304 LYS A CA 1
ATOM 2489 C C . LYS A 1 304 ? 2.399 -10.141 16.040 1.00 88.75 304 LYS A C 1
ATOM 2491 O O . LYS A 1 304 ? 2.092 -9.280 16.855 1.00 88.75 304 LYS A O 1
ATOM 2496 N N . MET A 1 305 ? 1.725 -10.334 14.905 1.00 92.06 305 MET A N 1
ATOM 2497 C CA . MET A 1 305 ? 0.538 -9.548 14.554 1.00 92.06 305 MET A CA 1
ATOM 2498 C C . MET A 1 305 ? -0.567 -9.685 15.606 1.00 92.06 305 MET A C 1
ATOM 2500 O O . MET A 1 305 ? -1.110 -8.676 16.036 1.00 92.06 305 MET A O 1
ATOM 2504 N N . THR A 1 306 ? -0.865 -10.906 16.061 1.00 94.62 306 THR A N 1
ATOM 2505 C CA . THR A 1 306 ? -1.861 -11.169 17.112 1.00 94.62 306 THR A CA 1
ATOM 2506 C C . THR A 1 306 ? -1.515 -10.449 18.411 1.00 94.62 306 THR A C 1
ATOM 2508 O O . THR A 1 306 ? -2.392 -9.866 19.040 1.00 94.62 306 THR A O 1
ATOM 2511 N N . TYR A 1 307 ? -0.238 -10.448 18.803 1.00 94.06 307 TYR A N 1
ATOM 2512 C CA . TYR A 1 307 ? 0.214 -9.701 19.973 1.00 94.06 307 TYR A CA 1
ATOM 2513 C C . TYR A 1 307 ? -0.025 -8.192 19.815 1.00 94.06 307 TYR A C 1
ATOM 2515 O O . TYR A 1 307 ? -0.642 -7.582 20.684 1.00 94.06 307 TYR A O 1
ATOM 2523 N N . GLU A 1 308 ? 0.411 -7.590 18.700 1.00 93.25 308 GLU A N 1
ATOM 2524 C CA . GLU A 1 308 ? 0.224 -6.149 18.483 1.00 93.25 308 GLU A CA 1
ATOM 2525 C C . GLU A 1 308 ? -1.272 -5.773 18.375 1.00 93.25 308 GLU A C 1
ATOM 2527 O O . GLU A 1 308 ? -1.681 -4.740 18.909 1.00 93.25 308 GLU A O 1
ATOM 2532 N N . TYR A 1 309 ? -2.094 -6.628 17.751 1.00 95.75 309 TYR A N 1
ATOM 2533 C CA . TYR A 1 309 ? -3.556 -6.505 17.717 1.00 95.75 309 TYR A CA 1
ATOM 2534 C C . TYR A 1 309 ? -4.153 -6.477 19.128 1.00 95.75 309 TYR A C 1
ATOM 2536 O O . TYR A 1 309 ? -4.905 -5.557 19.441 1.00 95.75 309 TYR A O 1
ATOM 2544 N N . ASN A 1 310 ? -3.786 -7.428 19.994 1.00 96.44 310 ASN A N 1
ATOM 2545 C CA . ASN A 1 310 ? -4.287 -7.481 21.369 1.00 96.44 310 ASN A CA 1
ATOM 2546 C C . ASN A 1 310 ? -3.911 -6.216 22.151 1.00 96.44 310 ASN A C 1
ATOM 2548 O O . ASN A 1 310 ? -4.749 -5.661 22.857 1.00 96.44 310 ASN A O 1
ATOM 2552 N N . CYS A 1 311 ? -2.689 -5.700 21.976 1.00 95.00 311 CYS A N 1
ATOM 2553 C CA . CYS A 1 311 ? -2.284 -4.438 22.596 1.00 95.00 311 CYS A CA 1
ATOM 2554 C C . CYS A 1 311 ? -3.150 -3.253 22.136 1.00 95.00 311 CYS A C 1
ATOM 2556 O O . CYS A 1 311 ? -3.524 -2.414 22.959 1.00 95.00 311 CYS A O 1
ATOM 2558 N N . LEU A 1 312 ? -3.474 -3.162 20.839 1.00 95.25 312 LEU A N 1
ATOM 2559 C CA . LEU A 1 312 ? -4.381 -2.124 20.340 1.00 95.25 312 LEU A CA 1
ATOM 2560 C C . LEU A 1 312 ? -5.796 -2.320 20.887 1.00 95.25 312 LEU A C 1
ATOM 2562 O O . LEU A 1 312 ? -6.402 -1.356 21.347 1.00 95.25 312 LEU A O 1
ATOM 2566 N N . TYR A 1 313 ? -6.301 -3.553 20.871 1.00 95.94 313 TYR A N 1
ATOM 2567 C CA . TYR A 1 313 ? -7.625 -3.896 21.378 1.00 95.94 313 TYR A CA 1
ATOM 2568 C C . TYR A 1 313 ? -7.777 -3.485 22.846 1.00 95.94 313 TYR A C 1
ATOM 2570 O O . TYR A 1 313 ? -8.711 -2.764 23.181 1.00 95.94 313 TYR A O 1
ATOM 2578 N N . GLU A 1 314 ? -6.825 -3.846 23.710 1.00 94.50 314 GLU A N 1
ATOM 2579 C CA . GLU A 1 314 ? -6.816 -3.424 25.115 1.00 94.50 314 GLU A CA 1
ATOM 2580 C C . GLU A 1 314 ? -6.752 -1.904 25.263 1.00 94.50 314 GLU A C 1
ATOM 2582 O O . GLU A 1 314 ? -7.451 -1.330 26.097 1.00 94.50 314 GLU A O 1
ATOM 2587 N N . LYS A 1 315 ? -5.928 -1.228 24.454 1.00 93.19 315 LYS A N 1
ATOM 2588 C CA . LYS A 1 315 ? -5.823 0.235 24.482 1.00 93.19 315 LYS A CA 1
ATOM 2589 C C . LYS A 1 315 ? -7.160 0.897 24.155 1.00 93.19 315 LYS A C 1
ATOM 2591 O O . LYS A 1 315 ? -7.518 1.867 24.816 1.00 93.19 315 LYS A O 1
ATOM 2596 N N . ILE A 1 316 ? -7.884 0.385 23.161 1.00 93.31 316 ILE A N 1
ATOM 2597 C CA . ILE A 1 316 ? -9.216 0.884 22.812 1.00 93.31 316 ILE A CA 1
ATOM 2598 C C . ILE A 1 316 ? -10.235 0.501 23.888 1.00 93.31 316 ILE A C 1
ATOM 2600 O O . ILE A 1 316 ? -10.989 1.370 24.307 1.00 93.31 316 ILE A O 1
ATOM 2604 N N . SER A 1 317 ? -10.196 -0.722 24.424 1.00 92.19 317 SER A N 1
ATOM 2605 C CA . SER A 1 317 ? -11.072 -1.160 25.523 1.00 92.19 317 SER A CA 1
ATOM 2606 C C . SER A 1 317 ? -10.961 -0.242 26.740 1.00 92.19 317 SER A C 1
ATOM 2608 O O . SER A 1 317 ? -11.968 0.234 27.242 1.00 92.19 317 SER A O 1
ATOM 2610 N N . ARG A 1 318 ? -9.742 0.133 27.149 1.00 90.75 318 ARG A N 1
ATOM 2611 C CA . ARG A 1 318 ? -9.538 1.060 28.277 1.00 90.75 318 ARG A CA 1
ATOM 2612 C C . ARG A 1 318 ? -10.124 2.450 28.034 1.00 90.75 318 ARG A C 1
ATOM 2614 O O . ARG A 1 318 ? -10.520 3.107 28.991 1.00 90.75 318 ARG A O 1
ATOM 2621 N N . LEU A 1 319 ? -10.168 2.917 26.781 1.00 86.25 319 LEU A N 1
ATOM 2622 C CA . LEU A 1 319 ? -10.849 4.172 26.433 1.00 86.25 319 LEU A CA 1
ATOM 2623 C C . LEU A 1 319 ? -12.373 4.055 26.576 1.00 86.25 319 LEU A C 1
ATOM 2625 O O . LEU A 1 319 ? -13.029 5.075 26.764 1.00 86.25 319 LEU A O 1
ATOM 2629 N N . CYS A 1 320 ? -12.912 2.837 26.502 1.00 77.12 320 CYS A N 1
ATOM 2630 C CA . CYS A 1 320 ? -14.318 2.539 26.757 1.00 77.12 320 CYS A CA 1
ATOM 2631 C C . CYS A 1 320 ? -14.582 2.537 28.276 1.00 77.12 320 CYS A C 1
ATOM 2633 O O . CYS A 1 320 ? -15.430 3.287 28.753 1.00 77.12 320 CYS A O 1
ATOM 2635 N N . ASP A 1 321 ? -13.771 1.790 29.037 1.00 73.44 321 ASP A N 1
ATOM 2636 C CA . ASP A 1 321 ? -13.955 1.562 30.482 1.00 73.44 321 ASP A CA 1
ATOM 2637 C C . ASP A 1 321 ? -13.740 2.823 31.342 1.00 73.44 321 ASP A C 1
ATOM 2639 O O . ASP A 1 321 ? -14.366 2.991 32.389 1.00 73.44 321 ASP A O 1
ATOM 2643 N N . PHE A 1 322 ? -12.875 3.753 30.912 1.00 59.81 322 PHE A N 1
ATOM 2644 C CA . PHE A 1 322 ? -12.623 5.012 31.636 1.00 59.81 322 PHE A CA 1
ATOM 2645 C C . PHE A 1 322 ? -13.886 5.869 31.828 1.00 59.81 322 PHE A C 1
ATOM 2647 O O . PHE A 1 322 ? -13.876 6.796 32.639 1.00 59.81 322 PHE A O 1
ATOM 2654 N N . LYS A 1 323 ? -14.956 5.584 31.077 1.00 53.56 323 LYS A N 1
ATOM 2655 C CA . LYS A 1 323 ? -16.192 6.361 31.081 1.00 53.56 323 LYS A CA 1
ATOM 2656 C C . LYS A 1 323 ? -17.306 5.757 31.933 1.00 53.56 323 LYS A C 1
ATOM 2658 O O . LYS A 1 323 ? -18.070 6.531 32.510 1.00 53.56 323 LYS A O 1
ATOM 2663 N N . ASP A 1 324 ? -17.353 4.436 32.102 1.00 51.00 324 ASP A N 1
ATOM 2664 C CA . ASP A 1 324 ? -18.305 3.805 33.031 1.00 51.00 324 ASP A CA 1
ATOM 2665 C C . ASP A 1 324 ? -18.062 4.288 34.473 1.00 51.00 324 ASP A C 1
ATOM 2667 O O . ASP A 1 324 ? -19.006 4.535 35.213 1.00 51.00 324 ASP A O 1
ATOM 2671 N N . ASN A 1 325 ? -16.803 4.581 34.823 1.00 50.06 325 ASN A N 1
ATOM 2672 C CA . ASN A 1 325 ? -16.419 5.146 36.123 1.00 50.06 325 ASN A CA 1
ATOM 2673 C C . ASN A 1 325 ? -16.590 6.675 36.262 1.00 50.06 325 ASN A C 1
ATOM 2675 O O . ASN A 1 325 ? -16.396 7.195 37.355 1.00 50.06 325 ASN A O 1
ATOM 2679 N N . GLN A 1 326 ? -16.895 7.417 35.189 1.00 49.00 326 GLN A N 1
ATOM 2680 C CA . GLN A 1 326 ? -17.222 8.858 35.261 1.00 49.00 326 GLN A CA 1
ATOM 2681 C C . GLN A 1 326 ? -18.729 9.134 35.156 1.00 49.00 326 GLN A C 1
ATOM 2683 O O . GLN A 1 326 ? -19.158 10.271 35.341 1.00 49.00 326 GLN A O 1
ATOM 2688 N N . SER A 1 327 ? -19.514 8.108 34.826 1.00 47.78 327 SER A N 1
ATOM 2689 C CA . SER A 1 327 ? -20.970 8.178 34.644 1.00 47.78 327 SER A CA 1
ATOM 2690 C C . SER A 1 327 ? -21.745 7.540 35.809 1.00 47.78 327 SER A C 1
ATOM 2692 O O . SER A 1 327 ? -22.975 7.522 35.765 1.00 47.78 327 SER A O 1
ATOM 2694 N N . ALA A 1 328 ? -21.030 7.006 36.807 1.00 43.75 328 ALA A N 1
ATOM 2695 C CA . ALA A 1 328 ? -21.532 6.392 38.038 1.00 43.75 328 ALA A CA 1
ATOM 2696 C C . ALA A 1 328 ? -21.218 7.285 39.246 1.00 43.75 328 ALA A C 1
ATOM 2698 O O . ALA A 1 328 ? -22.070 7.354 40.158 1.00 43.75 328 ALA A O 1
#

Radius of gyration: 21.09 Å; chains: 1; bounding box: 58×45×67 Å

Foldseek 3Di:
DDPPLLVVLLVCLLVVVLVVSQVSLVVVLVVCCVVVNQLALVSLSSLLSNLLSCVSVVVVVSNVVSNVSNVVSNCVQFFDPVNVLVLVCLVPVVVGPQDAGDGNHDDPDAAEDDPVQFDDDDLFWTKGQRPVDNQKIWTAGCSNPPPNDDDNVVSVVCNVQVVLDQPCLQQQVLSVLSSLCSQVPPVLVLAEWDWPHWDHYPSGIITMTGQAAAPVRHGFFQLLVVCLVCLVCLVVSLVQLVVVLVVCVVSLHFFDPLVDSRQWTWHDDPVPHIHTHGHPRHGQRRSPDSDNCCVVPVPVSNVNRVVSSVVNSVVSVVSNVVVVVVVD

Sequence (328 aa):
MYPDEVANVVKLIQNCKYDKALPEAEKALSRATKELGGNHPDLVVYLDLLAEIYEAEGQYSRVKKIRRKALKIWMNAFLPKDSYKYFFADLLPFLFERKPLQPRFFSNEVMPLDSDLLIHSGSKRDTFVHPKDPRLCIKIDRLWKEGYRLSPRKRLERILMPWLIDFWSNREEARVYRSTALRVGKAFYEHAPRCFGIAMTNLGPGLVVERICNEDGSFSKPIDVFVKENPDKAGRALELLRELYDFLVSHKLVIYDWANPANFLVRQSKSKGDKIVVVDWKTEGTADKDIPLRDIFPALALKKMTYEYNCLYEKISRLCDFKDNQSA

pLDDT: mean 85.23, std 11.7, range [37.53, 98.12]

Organism: NCBI:txid592015

Secondary structure (DSSP, 8-state):
--HHHHHHHHHHHHTT-HHHHHHHHHHHHHHHHHHH-TT-TTHHHHHHHHHHHHHHTT-HHHHHHHHHHHHHHHHHHHS-TTTTHHHHHHH-TTT---PPP--S---SSPBP--STTEEEE-SSEEEEEETTEEEEEEEEEGGGSTT----HHHHHHHHH-GGG--SSHHHHHHHHHHHHHHHHGGGHHHHS--EEEEEEETTEEEEEEE--B-TTSPBPEEHHHHHHH-GGGHHHHHHHHHHHHHHHHHTT--B--TT-GGGEEEE--TTT--EEEESS--BTTSTT-SS-HHHH-HHHHHHHHHHHHHHHHHHHHHHHHHHHTT--

InterPro domains:
  IPR011990 Tetratricopeptide-like helical domain superfamily [G3DSA:1.25.40.10] (7-85)
  IPR011990 Tetratricopeptide-like helical domain superfamily [SSF48452] (15-76)
  IPR019647 PhoP regulatory network protein YrbL [PF10707] (113-315)